Protein AF-0000000075751593 (afdb_homodimer)

pLDDT: mean 94.52, std 10.57, range [28.78, 98.94]

Radius of gyration: 21.52 Å; Cα contacts (8 Å, |Δi|>4): 480; chains: 2; bounding box: 41×69×46 Å

Solvent-accessible surface area (backbone atoms only — not comparable to full-atom values): 16115 Å² total; per-residue (Å²): 131,80,74,73,76,78,52,59,68,56,46,48,45,60,46,41,26,35,54,29,33,36,27,40,46,33,42,53,53,48,50,43,38,61,49,49,28,36,55,34,79,91,18,30,55,72,29,8,68,46,41,32,58,37,48,53,48,24,44,72,55,50,46,52,54,55,67,42,26,38,57,49,20,23,53,38,17,46,37,42,44,61,81,58,30,76,69,55,52,71,68,39,33,46,24,24,44,51,15,22,53,22,35,56,47,53,59,72,48,43,66,61,48,52,54,48,47,52,54,29,41,39,74,88,77,49,21,48,67,20,16,55,40,40,54,54,49,47,51,51,50,50,52,45,36,68,70,15,45,46,50,16,34,54,24,25,46,48,21,40,59,66,48,47,44,62,93,131,81,73,74,74,80,52,59,68,56,48,49,45,62,45,42,27,36,54,29,32,37,27,41,44,34,43,54,52,47,50,44,38,60,48,49,29,36,56,32,79,91,20,32,56,71,28,8,68,47,40,30,58,38,48,53,47,26,46,71,54,50,48,53,54,55,68,44,25,38,54,50,19,23,52,37,17,45,38,43,43,61,79,58,31,77,68,55,52,69,68,38,32,48,24,23,44,52,15,22,54,22,34,56,48,53,57,73,47,44,67,61,49,51,55,47,47,52,55,28,42,39,74,88,77,47,22,49,67,20,16,56,40,40,53,55,49,47,51,51,51,52,51,44,37,68,69,16,46,47,51,16,34,52,25,24,46,51,20,41,59,65,47,45,44,64,95

Organism: Penicillium rubens (strain ATCC 28089 / DSM 1075 / NRRL 1951 / Wisconsin 54-1255) (NCBI:txid500485)

Structure (mmCIF, N/CA/C/O backbone):
data_AF-0000000075751593-model_v1
#
loop_
_entity.id
_entity.type
_entity.pdbx_description
1 polymer 'Pc16g13910 protein'
#
loop_
_atom_site.group_PDB
_atom_site.id
_atom_site.type_symbol
_atom_site.label_atom_id
_atom_site.label_alt_id
_atom_site.label_comp_id
_atom_site.label_asym_id
_atom_site.label_entity_id
_atom_site.label_seq_id
_atom_site.pdbx_PDB_ins_code
_atom_site.Cartn_x
_atom_site.Cartn_y
_atom_site.Cartn_z
_atom_site.occupancy
_atom_site.B_iso_or_equiv
_atom_site.auth_seq_id
_atom_site.auth_comp_id
_atom_site.auth_asym_id
_atom_site.auth_atom_id
_atom_site.pdbx_PDB_model_num
ATOM 1 N N . MET A 1 1 ? 7.34 33.25 24.938 1 29.97 1 MET A N 1
ATOM 2 C CA . MET A 1 1 ? 7.25 32.469 23.703 1 29.97 1 MET A CA 1
ATOM 3 C C . MET A 1 1 ? 6.535 31.141 23.922 1 29.97 1 MET A C 1
ATOM 5 O O . MET A 1 1 ? 7.074 30.25 24.578 1 29.97 1 MET A O 1
ATOM 9 N N . THR A 1 2 ? 5.273 31.047 24.25 1 35.44 2 THR A N 1
ATOM 10 C CA . THR A 1 2 ? 4.41 29.938 24.625 1 35.44 2 THR A CA 1
ATOM 11 C C . THR A 1 2 ? 4.566 28.781 23.656 1 35.44 2 THR A C 1
ATOM 13 O O . THR A 1 2 ? 4.371 28.938 22.453 1 35.44 2 THR A O 1
ATOM 16 N N . ILE A 1 3 ? 5.539 28 23.766 1 40.03 3 ILE A N 1
ATOM 17 C CA . ILE A 1 3 ? 5.711 26.734 23.031 1 40.03 3 ILE A CA 1
ATOM 18 C C . ILE A 1 3 ? 4.348 26.078 22.812 1 40.03 3 ILE A C 1
ATOM 20 O O . ILE A 1 3 ? 3.676 25.703 23.781 1 40.03 3 ILE A O 1
ATOM 24 N N . GLU A 1 4 ? 3.441 26.531 22.062 1 44.5 4 GLU A N 1
ATOM 25 C CA . GLU A 1 4 ? 2.164 25.891 21.781 1 44.5 4 GLU A CA 1
ATOM 26 C C . GLU A 1 4 ? 2.299 24.375 21.812 1 44.5 4 GLU A C 1
ATOM 28 O O . GLU A 1 4 ? 3.182 23.797 21.156 1 44.5 4 GLU A O 1
ATOM 33 N N . THR A 1 5 ? 2.203 23.719 22.875 1 47.94 5 THR A N 1
ATOM 34 C CA . THR A 1 5 ? 2.266 22.297 23.219 1 47.94 5 THR A CA 1
ATOM 35 C C . THR A 1 5 ? 1.73 21.453 22.078 1 47.94 5 THR A C 1
ATOM 37 O O . THR A 1 5 ? 0.553 21.547 21.719 1 47.94 5 THR A O 1
ATOM 40 N N . HIS A 1 6 ? 2.59 21.266 20.922 1 61.06 6 HIS A N 1
ATOM 41 C CA . HIS A 1 6 ? 2.398 20.219 19.922 1 61.06 6 HIS A CA 1
ATOM 42 C C . HIS A 1 6 ? 1.795 18.969 20.531 1 61.06 6 HIS A C 1
ATOM 44 O O . HIS A 1 6 ? 2.43 18.312 21.375 1 61.06 6 HIS A O 1
ATOM 50 N N . ASN A 1 7 ? 0.39 18.969 20.625 1 80.88 7 ASN A N 1
ATOM 51 C CA . ASN A 1 7 ? -0.268 17.766 21.141 1 80.88 7 ASN A CA 1
ATOM 52 C C . ASN A 1 7 ? -0.041 16.562 20.219 1 80.88 7 ASN A C 1
ATOM 54 O O . ASN A 1 7 ? -0.729 16.422 19.203 1 80.88 7 ASN A O 1
ATOM 58 N N . LEU A 1 8 ? 1.003 15.906 20.438 1 86.19 8 LEU A N 1
ATOM 59 C CA . LEU A 1 8 ? 1.409 14.75 19.641 1 86.19 8 LEU A CA 1
ATOM 60 C C . LEU A 1 8 ? 0.24 13.797 19.438 1 86.19 8 LEU A C 1
ATOM 62 O O . LEU A 1 8 ? 0.036 13.281 18.344 1 86.19 8 LEU A O 1
ATOM 66 N N . GLY A 1 9 ? -0.476 13.555 20.5 1 90.5 9 GLY A N 1
ATOM 67 C CA . GLY A 1 9 ? -1.615 12.656 20.406 1 90.5 9 GLY A CA 1
ATOM 68 C C . GLY A 1 9 ? -2.67 13.125 19.438 1 90.5 9 GLY A C 1
ATOM 69 O O . GLY A 1 9 ? -3.197 12.328 18.656 1 90.5 9 GLY A O 1
ATOM 70 N N . LEU A 1 10 ? -2.891 14.359 19.438 1 92.12 10 LEU A N 1
ATOM 71 C CA . LEU A 1 10 ? -3.891 14.914 18.531 1 92.12 10 LEU A CA 1
ATOM 72 C C . LEU A 1 10 ? -3.383 14.906 17.094 1 92.12 10 LEU A C 1
ATOM 74 O O . LEU A 1 10 ? -4.137 14.609 16.156 1 92.12 10 LEU A O 1
ATOM 78 N N . ASN A 1 11 ? -2.146 15.25 16.891 1 92.56 11 ASN A N 1
ATOM 79 C CA . ASN A 1 11 ? -1.572 15.227 15.547 1 92.56 11 ASN A CA 1
ATOM 80 C C . ASN A 1 11 ? -1.603 13.82 14.953 1 92.56 11 ASN A C 1
ATOM 82 O O . ASN A 1 11 ? -1.921 13.641 13.773 1 92.56 11 ASN A O 1
ATOM 86 N N . LEU A 1 12 ? -1.306 12.898 15.836 1 95.69 12 LEU A N 1
ATOM 87 C CA . LEU A 1 12 ? -1.362 11.508 15.406 1 95.69 12 LEU A CA 1
ATOM 88 C C . LEU A 1 12 ? -2.783 11.117 15.008 1 95.69 12 LEU A C 1
ATOM 90 O O . LEU A 1 12 ? -2.99 10.484 13.977 1 95.69 12 LEU A O 1
ATOM 94 N N . LEU A 1 13 ? -3.668 11.516 15.836 1 96.94 13 LEU A N 1
ATOM 95 C CA . LEU A 1 13 ? -5.07 11.195 15.578 1 96.94 13 LEU A CA 1
ATOM 96 C C . LEU A 1 13 ? -5.535 11.836 14.273 1 96.94 13 LEU A C 1
ATOM 98 O O . LEU A 1 13 ? -6.227 11.203 13.477 1 96.94 13 LEU A O 1
ATOM 102 N N . ARG A 1 14 ? -5.129 13.07 13.984 1 97.56 14 ARG A N 1
ATOM 103 C CA . ARG A 1 14 ? -5.539 13.805 12.797 1 97.56 14 ARG A CA 1
ATOM 104 C C . ARG A 1 14 ? -4.977 13.164 11.531 1 97.56 14 ARG A C 1
ATOM 106 O O . ARG A 1 14 ? -5.641 13.141 10.492 1 97.56 14 ARG A O 1
ATOM 113 N N . LEU A 1 15 ? -3.834 12.594 11.625 1 97.75 15 LEU A N 1
ATOM 114 C CA . LEU A 1 15 ? -3.131 12.07 10.453 1 97.75 15 LEU A CA 1
ATOM 115 C C . LEU A 1 15 ? -3.514 10.617 10.195 1 97.75 15 LEU A C 1
ATOM 117 O O . LEU A 1 15 ? -3.396 10.133 9.07 1 97.75 15 LEU A O 1
ATOM 121 N N . ALA A 1 16 ? -3.938 9.906 11.188 1 98.56 16 ALA A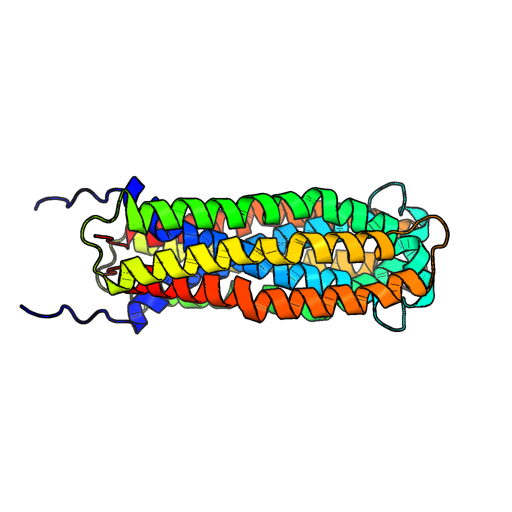 N 1
ATOM 122 C CA . ALA A 1 16 ? -4.062 8.453 11.172 1 98.56 16 ALA A CA 1
ATOM 123 C C . ALA A 1 16 ? -4.969 7.988 10.031 1 98.56 16 ALA A C 1
ATOM 125 O O . ALA A 1 16 ? -4.613 7.078 9.281 1 98.56 16 ALA A O 1
ATOM 126 N N . PRO A 1 17 ? -6.129 8.609 9.797 1 98.88 17 PRO A N 1
ATOM 127 C CA . PRO A 1 17 ? -6.992 8.094 8.727 1 98.88 17 PRO A CA 1
ATOM 128 C C . PRO A 1 17 ? -6.34 8.164 7.352 1 98.88 17 PRO A C 1
ATOM 130 O O . PRO A 1 17 ? -6.527 7.27 6.527 1 98.88 17 PRO A O 1
ATOM 133 N N . LEU A 1 18 ? -5.566 9.211 7.133 1 98.88 18 LEU A N 1
ATOM 134 C CA . LEU A 1 18 ? -4.938 9.367 5.828 1 98.88 18 LEU A CA 1
ATOM 135 C C . LEU A 1 18 ? -3.846 8.32 5.625 1 98.88 18 LEU A C 1
ATOM 137 O O . LEU A 1 18 ? -3.764 7.699 4.562 1 98.88 18 LEU A O 1
ATOM 141 N N . VAL A 1 19 ? -3.051 8.086 6.625 1 98.88 19 VAL A N 1
ATOM 142 C CA . VAL A 1 19 ? -1.967 7.117 6.531 1 98.88 19 VAL A CA 1
ATOM 143 C C . VAL A 1 19 ? -2.545 5.715 6.355 1 98.88 19 VAL A C 1
ATOM 145 O O . VAL A 1 19 ? -2.127 4.969 5.469 1 98.88 19 VAL A O 1
ATOM 148 N N . LEU A 1 20 ? -3.525 5.402 7.137 1 98.94 20 LEU A N 1
ATOM 149 C CA . LEU A 1 20 ? -4.156 4.086 7.086 1 98.94 20 LEU A CA 1
ATOM 150 C C . LEU A 1 20 ? -4.863 3.875 5.75 1 98.94 20 LEU A C 1
ATOM 152 O O . LEU A 1 20 ? -4.766 2.799 5.156 1 98.94 20 LEU A O 1
ATOM 156 N N . SER A 1 21 ? -5.516 4.895 5.281 1 98.94 21 SER A N 1
ATOM 157 C CA . SER A 1 21 ? -6.238 4.781 4.02 1 98.94 21 SER A CA 1
ATOM 158 C C . SER A 1 21 ? -5.277 4.703 2.838 1 98.94 21 SER A C 1
ATOM 160 O O . SER A 1 21 ? -5.555 4.016 1.852 1 98.94 21 SER A O 1
ATOM 162 N N . THR A 1 22 ? -4.145 5.344 2.898 1 98.94 22 THR A N 1
ATOM 163 C CA . THR A 1 22 ? -3.129 5.207 1.859 1 98.94 22 THR A CA 1
ATOM 164 C C . THR A 1 22 ? -2.633 3.766 1.776 1 98.94 22 THR A C 1
ATOM 166 O O . THR A 1 22 ? -2.533 3.199 0.686 1 98.94 22 THR A O 1
ATOM 169 N N . ALA A 1 23 ? -2.387 3.236 2.924 1 98.81 23 ALA A N 1
ATOM 170 C CA . ALA A 1 23 ? -1.928 1.851 2.967 1 98.81 23 ALA A CA 1
ATOM 171 C C . ALA A 1 23 ? -2.986 0.904 2.408 1 98.81 23 ALA A C 1
ATOM 173 O O . ALA A 1 23 ? -2.676 0.016 1.61 1 98.81 23 ALA A O 1
ATOM 174 N N . SER A 1 24 ? -4.203 1.109 2.807 1 98.62 24 SER A N 1
ATOM 175 C CA . SER A 1 24 ? -5.242 0.18 2.381 1 98.62 24 SER A CA 1
ATOM 176 C C . SER A 1 24 ? -5.535 0.321 0.891 1 98.62 24 SER A C 1
ATOM 178 O O . SER A 1 24 ? -5.82 -0.668 0.212 1 98.62 24 SER A O 1
ATOM 180 N N . LEU A 1 25 ? -5.492 1.55 0.405 1 98.81 25 LEU A N 1
ATOM 181 C CA . LEU A 1 25 ? -5.684 1.754 -1.027 1 98.81 25 LEU A CA 1
ATOM 182 C C . LEU A 1 25 ? -4.57 1.084 -1.826 1 98.81 25 LEU A C 1
ATOM 184 O O . LEU A 1 25 ? -4.836 0.382 -2.803 1 98.81 25 LEU A O 1
ATOM 188 N N . MET A 1 26 ? -3.342 1.301 -1.392 1 98.75 26 MET A N 1
ATOM 189 C CA . MET A 1 26 ? -2.225 0.647 -2.066 1 98.75 26 MET A CA 1
ATOM 190 C C . MET A 1 26 ? -2.355 -0.87 -1.993 1 98.75 26 MET A C 1
ATOM 192 O O . MET A 1 26 ? -2.068 -1.57 -2.967 1 98.75 26 MET A O 1
ATOM 196 N N . CYS A 1 27 ? -2.785 -1.359 -0.886 1 98.75 27 CYS A N 1
ATOM 197 C CA . CYS A 1 27 ? -3.023 -2.793 -0.75 1 98.75 27 CYS A CA 1
ATOM 198 C C . CYS A 1 27 ? -4.051 -3.273 -1.769 1 98.75 27 CYS A C 1
ATOM 200 O O . CYS A 1 27 ? -3.871 -4.32 -2.389 1 98.75 27 CYS A O 1
ATOM 202 N N . GLY A 1 28 ? -5.094 -2.557 -1.947 1 98.62 28 GLY A N 1
ATOM 203 C CA . GLY A 1 28 ? -6.102 -2.906 -2.938 1 98.62 28 GLY A CA 1
ATOM 204 C C . GLY A 1 28 ? -5.555 -2.951 -4.352 1 98.62 28 GLY A C 1
ATOM 205 O O . GLY A 1 28 ? -5.875 -3.863 -5.117 1 98.62 28 GLY A O 1
ATOM 206 N N . VAL A 1 29 ? -4.75 -2.014 -4.703 1 98.69 29 VAL A N 1
ATOM 207 C CA . VAL A 1 29 ? -4.113 -1.955 -6.016 1 98.69 29 VAL A CA 1
ATOM 208 C C . VAL A 1 29 ? -3.174 -3.145 -6.188 1 98.69 29 VAL A C 1
ATOM 210 O O . VAL A 1 29 ? -3.186 -3.809 -7.227 1 98.69 29 VAL A O 1
ATOM 213 N N . ASP A 1 30 ? -2.445 -3.436 -5.137 1 98.62 30 ASP A N 1
ATOM 214 C CA . ASP A 1 30 ? -1.484 -4.531 -5.203 1 98.62 30 ASP A CA 1
ATOM 215 C C . ASP A 1 30 ? -2.195 -5.883 -5.281 1 98.62 30 ASP A C 1
ATOM 217 O O . ASP A 1 30 ? -1.693 -6.816 -5.91 1 98.62 30 ASP A O 1
ATOM 221 N N . GLN A 1 31 ? -3.309 -5.984 -4.656 1 98.62 31 GLN A N 1
ATOM 222 C CA . GLN A 1 31 ? -4.105 -7.199 -4.797 1 98.62 31 GLN A CA 1
ATOM 223 C C . GLN A 1 31 ? -4.477 -7.445 -6.258 1 98.62 31 GLN A C 1
ATOM 225 O O . GLN A 1 31 ? -4.359 -8.57 -6.75 1 98.62 31 GLN A O 1
ATOM 230 N N . ALA A 1 32 ? -4.867 -6.422 -6.902 1 98.38 32 ALA A N 1
ATOM 231 C CA . ALA A 1 32 ? -5.203 -6.547 -8.32 1 98.38 32 ALA A CA 1
ATOM 232 C C . ALA A 1 32 ? -3.977 -6.934 -9.141 1 98.38 32 ALA A C 1
ATOM 234 O O . ALA A 1 32 ? -4.055 -7.805 -10.008 1 98.38 32 ALA A O 1
ATOM 235 N N . ASN A 1 33 ? -2.881 -6.312 -8.883 1 98.5 33 ASN A N 1
ATOM 236 C CA . ASN A 1 33 ? -1.65 -6.625 -9.602 1 98.5 33 ASN A CA 1
ATOM 237 C C . ASN A 1 33 ? -1.242 -8.078 -9.406 1 98.5 33 ASN A C 1
ATOM 239 O O . ASN A 1 33 ? -0.764 -8.727 -10.336 1 98.5 33 ASN A O 1
ATOM 243 N N . ALA A 1 34 ? -1.43 -8.594 -8.203 1 98.44 34 ALA A N 1
ATOM 244 C CA . ALA A 1 34 ? -1.012 -9.953 -7.867 1 98.44 34 ALA A CA 1
ATOM 245 C C . ALA A 1 34 ? -1.939 -10.984 -8.5 1 98.44 34 ALA A C 1
ATOM 247 O O . ALA A 1 34 ? -1.506 -12.086 -8.852 1 98.44 34 ALA A O 1
ATOM 248 N N . LEU A 1 35 ? -3.189 -10.641 -8.68 1 98.25 35 LEU A N 1
ATOM 249 C CA . LEU A 1 35 ? -4.16 -11.609 -9.18 1 98.25 35 LEU A CA 1
ATOM 250 C C . LEU A 1 35 ? -4.25 -11.555 -10.695 1 98.25 35 LEU A C 1
ATOM 252 O O . LEU A 1 35 ? -4.586 -12.547 -11.344 1 98.25 35 LEU A O 1
ATOM 256 N N . ARG A 1 36 ? -3.939 -10.492 -11.328 1 97.69 36 ARG A N 1
ATOM 257 C CA . ARG A 1 36 ? -4.137 -10.219 -12.75 1 97.69 36 ARG A CA 1
ATOM 258 C C . ARG A 1 36 ? -3.406 -11.25 -13.609 1 97.69 36 ARG A C 1
ATOM 260 O O . ARG A 1 36 ? -3.938 -11.711 -14.617 1 97.69 36 ARG A O 1
ATOM 267 N N . PRO A 1 37 ? -2.211 -11.711 -13.203 1 97.94 37 PRO A N 1
ATOM 268 C CA . PRO A 1 37 ? -1.509 -12.656 -14.078 1 97.94 37 PRO A CA 1
ATOM 269 C C . PRO A 1 37 ? -2.277 -13.961 -14.273 1 97.94 37 PRO A C 1
ATOM 271 O O . PRO A 1 37 ? -2.207 -14.562 -15.344 1 97.94 37 PRO A O 1
ATOM 274 N N . PHE A 1 38 ? -3.023 -14.383 -13.336 1 97.44 38 PHE A N 1
ATOM 275 C CA . PHE A 1 38 ? -3.77 -15.625 -13.438 1 97.44 38 PHE A CA 1
ATOM 276 C C . PHE A 1 38 ? -4.898 -15.5 -14.453 1 97.44 38 PHE A C 1
ATOM 278 O O . PHE A 1 38 ? -5.461 -16.5 -14.898 1 97.44 38 PHE A O 1
ATOM 285 N N . SER A 1 39 ? -5.266 -14.328 -14.789 1 95.12 39 SER A N 1
ATOM 286 C CA . SER A 1 39 ? -6.359 -14.102 -15.727 1 95.12 39 SER A CA 1
ATOM 287 C C . SER A 1 39 ? -5.84 -13.984 -17.156 1 95.12 39 SER A C 1
ATOM 289 O O . SER A 1 39 ? -6.617 -13.758 -18.094 1 95.12 39 SER A O 1
ATOM 291 N N . LYS A 1 40 ? -4.59 -14.07 -17.375 1 95.56 40 LYS A N 1
ATOM 292 C CA . LYS A 1 40 ? -3.984 -13.883 -18.688 1 95.56 40 LYS A CA 1
ATOM 293 C C . LYS A 1 40 ? -3.74 -15.227 -19.375 1 95.56 40 LYS A C 1
ATOM 295 O O . LYS A 1 40 ? -3.641 -16.266 -18.719 1 95.56 40 LYS A O 1
ATOM 300 N N . PRO A 1 41 ? -3.537 -15.266 -20.656 1 94.12 41 PRO A N 1
ATOM 301 C CA . PRO A 1 41 ? -3.479 -16.484 -21.469 1 94.12 41 PRO A CA 1
ATOM 302 C C . PRO A 1 41 ? -2.375 -17.438 -21.016 1 94.12 41 PRO A C 1
ATOM 304 O O . PRO A 1 41 ? -2.59 -18.656 -20.953 1 94.12 41 PRO A O 1
ATOM 307 N N . PRO A 1 42 ? -1.256 -16.984 -20.547 1 92.88 42 PRO A N 1
ATOM 308 C CA . PRO A 1 42 ? -0.207 -17.938 -20.188 1 92.88 42 PRO A CA 1
ATOM 309 C C . PRO A 1 42 ? -0.585 -18.812 -18.984 1 92.88 42 PRO A C 1
ATOM 311 O O . PRO A 1 42 ? -0.072 -19.922 -18.844 1 92.88 42 PRO A O 1
ATOM 314 N N . LEU A 1 43 ? -1.526 -18.359 -18.188 1 95.12 43 LEU A N 1
ATOM 315 C CA . LEU A 1 43 ? -1.84 -19.109 -16.984 1 95.12 43 LEU A CA 1
ATOM 316 C C . LEU A 1 43 ? -3.303 -19.547 -16.969 1 95.12 43 LEU A C 1
ATOM 318 O O . LEU A 1 43 ? -3.793 -20.062 -15.969 1 95.12 43 LEU A O 1
ATOM 322 N N . ALA A 1 44 ? -3.928 -19.312 -18.047 1 90.44 44 ALA A N 1
ATOM 323 C CA . ALA A 1 44 ? -5.355 -19.609 -18.141 1 90.44 44 ALA A CA 1
ATOM 324 C C . ALA A 1 44 ? -5.637 -21.078 -17.781 1 90.44 44 ALA A C 1
ATOM 326 O O . ALA A 1 44 ? -6.617 -21.375 -17.109 1 90.44 44 ALA A O 1
ATOM 327 N N . LYS A 1 45 ? -4.797 -21.953 -18.156 1 88.06 45 LYS A N 1
ATOM 328 C CA . LYS A 1 45 ? -4.996 -23.375 -17.906 1 88.06 45 LYS A CA 1
ATOM 329 C C . LYS A 1 45 ? -4.184 -23.844 -16.703 1 88.06 45 LYS A C 1
ATOM 331 O O . LYS A 1 45 ? -4.75 -24.234 -15.68 1 88.06 45 LYS A O 1
ATOM 336 N N . THR A 1 46 ? -2.896 -23.625 -16.719 1 89.38 46 THR A N 1
ATOM 337 C CA . THR A 1 46 ? -2.008 -24.156 -15.695 1 89.38 46 THR A CA 1
ATOM 338 C C . THR A 1 46 ? -2.209 -23.438 -14.367 1 89.38 46 THR A C 1
ATOM 340 O O . THR A 1 46 ? -1.973 -24 -13.297 1 89.38 46 THR A O 1
ATOM 343 N N . GLY A 1 47 ? -2.742 -22.25 -14.438 1 94.81 47 GLY A N 1
ATOM 344 C CA . GLY A 1 47 ? -2.969 -21.469 -13.219 1 94.81 47 GLY A CA 1
ATOM 345 C C . GLY A 1 47 ? -4.109 -22.016 -12.375 1 94.81 47 GLY A C 1
ATOM 346 O O . GLY A 1 47 ? -4.176 -21.75 -11.172 1 94.81 47 GLY A O 1
ATOM 347 N N . GLY A 1 48 ? -4.926 -22.734 -13.023 1 94.75 48 GLY A N 1
ATOM 348 C CA . GLY A 1 48 ? -6.125 -23.203 -12.352 1 94.75 48 GLY A CA 1
ATOM 349 C C . GLY A 1 48 ? -5.824 -24.125 -11.188 1 94.75 48 GLY A C 1
ATOM 350 O O . GLY A 1 48 ? -6.539 -24.125 -10.188 1 94.75 48 GLY A O 1
ATOM 351 N N . SER A 1 49 ? -4.836 -24.938 -11.289 1 93.44 49 SER A N 1
ATOM 352 C CA . SER A 1 49 ? -4.484 -25.875 -10.227 1 93.44 49 SER A CA 1
ATOM 353 C C . SER A 1 49 ? -3.588 -25.219 -9.18 1 93.44 49 SER A C 1
ATOM 355 O O . SER A 1 49 ? -3.463 -25.703 -8.062 1 93.44 49 SER A O 1
ATOM 357 N N . VAL A 1 50 ? -2.992 -24.125 -9.516 1 96.44 50 VAL A N 1
ATOM 358 C CA . VAL A 1 50 ? -2.047 -23.438 -8.641 1 96.44 50 VAL A CA 1
ATOM 359 C C . VAL A 1 50 ? -2.775 -22.375 -7.82 1 96.44 50 VAL A C 1
ATOM 361 O O . VAL A 1 50 ? -2.488 -22.188 -6.633 1 96.44 50 VAL A O 1
ATOM 364 N N . LEU A 1 51 ? -3.73 -21.75 -8.398 1 97.31 51 LEU A N 1
ATOM 365 C CA . LEU A 1 51 ? -4.395 -20.562 -7.883 1 97.31 51 LEU A CA 1
ATOM 366 C C . LEU A 1 51 ? -5.004 -20.828 -6.512 1 97.31 51 LEU A C 1
ATOM 368 O O . LEU A 1 51 ? -4.816 -20.031 -5.582 1 97.31 51 LEU A O 1
ATOM 372 N N . PRO A 1 52 ? -5.672 -21.953 -6.254 1 96.81 52 PRO A N 1
ATOM 373 C CA . PRO A 1 52 ? -6.262 -22.172 -4.93 1 96.81 52 PRO A CA 1
ATOM 374 C C . PRO A 1 52 ? -5.219 -22.219 -3.816 1 96.81 52 PRO A C 1
ATOM 376 O O . PRO A 1 52 ? -5.457 -21.688 -2.725 1 96.81 52 PRO A O 1
ATOM 379 N N . HIS A 1 53 ? -4.102 -22.734 -4.113 1 96 53 HIS A N 1
ATOM 380 C CA . HIS A 1 53 ? -3.035 -22.828 -3.119 1 96 53 HIS A CA 1
ATOM 381 C C . HIS A 1 53 ? -2.334 -21.484 -2.945 1 96 53 HIS A C 1
ATOM 383 O O . HIS A 1 53 ? -2.02 -21.078 -1.823 1 96 53 HIS A O 1
ATOM 389 N N . TRP A 1 54 ? -2.094 -20.844 -4.047 1 97.75 54 TRP A N 1
ATOM 390 C CA . TRP A 1 54 ? -1.468 -19.531 -4.012 1 97.75 54 TRP A CA 1
ATOM 391 C C . TRP A 1 54 ? -2.334 -18.531 -3.244 1 97.75 54 TRP A C 1
ATOM 393 O O . TRP A 1 54 ? -1.855 -17.859 -2.33 1 97.75 54 TRP A O 1
ATOM 403 N N . PHE A 1 55 ? -3.615 -18.453 -3.602 1 97.69 55 PHE A N 1
ATOM 404 C CA . PHE A 1 55 ? -4.496 -17.453 -3.029 1 97.69 55 PHE A CA 1
ATOM 405 C C . PHE A 1 55 ? -4.684 -17.672 -1.534 1 97.69 55 PHE A C 1
ATOM 407 O O . PHE A 1 55 ? -4.77 -16.719 -0.761 1 97.69 55 PHE A O 1
ATOM 414 N N . SER A 1 56 ? -4.793 -18.906 -1.102 1 94.75 56 SER A N 1
ATOM 415 C CA . SER A 1 56 ? -4.93 -19.172 0.325 1 94.75 56 SER A CA 1
ATOM 416 C C . SER A 1 56 ? -3.754 -18.594 1.113 1 94.75 56 SER A C 1
ATOM 418 O O . SER A 1 56 ? -3.947 -17.953 2.146 1 94.75 56 SER A O 1
ATOM 420 N N . GLY A 1 57 ? -2.602 -18.797 0.638 1 95 57 GLY A N 1
ATOM 421 C CA . GLY A 1 57 ? -1.425 -18.234 1.278 1 95 57 GLY A CA 1
ATOM 422 C C . GLY A 1 57 ? -1.391 -16.719 1.233 1 95 57 GLY A C 1
ATOM 423 O O . GLY A 1 57 ? -1.06 -16.062 2.229 1 95 57 GLY A O 1
ATOM 424 N N . PHE A 1 58 ? -1.714 -16.203 0.089 1 97.94 58 PHE A N 1
ATOM 425 C CA . PHE A 1 58 ? -1.781 -14.758 -0.117 1 97.94 58 PHE A CA 1
ATOM 426 C C . PHE A 1 58 ? -2.82 -14.125 0.804 1 97.94 58 PHE A C 1
ATOM 428 O O . PHE A 1 58 ? -2.557 -13.102 1.437 1 97.94 58 PHE A O 1
ATOM 435 N N . PHE A 1 59 ? -3.967 -14.766 0.907 1 96.25 59 PHE A N 1
ATOM 436 C CA . PHE A 1 59 ? -5.09 -14.266 1.695 1 96.25 59 PHE A CA 1
ATOM 437 C C . PHE A 1 59 ? -4.762 -14.305 3.184 1 96.25 59 PHE A C 1
ATOM 439 O O . PHE A 1 59 ? -5.121 -13.383 3.924 1 96.25 59 PHE A O 1
ATOM 446 N N . ASP A 1 60 ? -4.07 -15.258 3.684 1 94.31 60 ASP A N 1
ATOM 447 C CA . ASP A 1 60 ? -3.77 -15.469 5.098 1 94.31 60 ASP A CA 1
ATOM 448 C C . ASP A 1 60 ? -3.01 -14.281 5.684 1 94.31 60 ASP A C 1
ATOM 450 O O . ASP A 1 60 ? -3.186 -13.945 6.855 1 94.31 60 ASP A O 1
ATOM 454 N N . THR A 1 61 ? -2.287 -13.625 4.871 1 95.69 61 THR A N 1
ATOM 455 C CA . THR A 1 61 ? -1.491 -12.516 5.371 1 95.69 61 THR A CA 1
ATOM 456 C C . THR A 1 61 ? -2.119 -11.18 4.98 1 95.69 61 THR A C 1
ATOM 458 O O . THR A 1 61 ? -2.197 -10.258 5.797 1 95.69 61 THR A O 1
ATOM 461 N N . THR A 1 62 ? -2.6 -11.102 3.75 1 97.81 62 THR A N 1
ATOM 462 C CA . THR A 1 62 ? -3.146 -9.859 3.211 1 97.81 62 THR A CA 1
ATOM 463 C C . THR A 1 62 ? -4.406 -9.453 3.971 1 97.81 62 THR A C 1
ATOM 465 O O . THR A 1 62 ? -4.68 -8.258 4.133 1 97.81 62 THR A O 1
ATOM 468 N N . ILE A 1 63 ? -5.113 -10.414 4.578 1 96.25 63 ILE A N 1
ATOM 469 C CA . ILE A 1 63 ? -6.375 -10.148 5.262 1 96.25 63 ILE A CA 1
ATOM 470 C C . ILE A 1 63 ? -6.117 -9.273 6.488 1 96.25 63 ILE A C 1
ATOM 472 O O . ILE A 1 63 ? -6.988 -8.508 6.902 1 96.25 63 ILE A O 1
ATOM 476 N N . TYR A 1 64 ? -5 -9.281 7.043 1 97.06 64 TYR A N 1
ATOM 477 C CA . TYR A 1 64 ? -4.676 -8.445 8.195 1 97.06 64 TYR A CA 1
ATOM 478 C C . TYR A 1 64 ? -4.543 -6.984 7.781 1 97.06 64 TYR A C 1
ATOM 480 O O . TYR A 1 64 ? -5.008 -6.09 8.492 1 97.06 64 TYR A O 1
ATOM 488 N N . ALA A 1 65 ? -3.887 -6.75 6.656 1 97 65 ALA A N 1
ATOM 489 C CA . ALA A 1 65 ? -3.799 -5.383 6.156 1 97 65 ALA A CA 1
ATOM 490 C C . ALA A 1 65 ? -5.188 -4.801 5.902 1 97 65 ALA A C 1
ATOM 492 O O . ALA A 1 65 ? -5.469 -3.662 6.281 1 97 65 ALA A O 1
ATOM 493 N N . VAL A 1 66 ? -6.035 -5.613 5.336 1 97.31 66 VAL A N 1
ATOM 494 C CA . VAL A 1 66 ? -7.391 -5.18 5.012 1 97.31 66 VAL A CA 1
ATOM 495 C C . VAL A 1 66 ? -8.219 -5.062 6.289 1 97.31 66 VAL A C 1
ATOM 497 O O . VAL A 1 66 ? -8.867 -4.043 6.523 1 97.31 66 VAL A O 1
ATOM 500 N N . GLY A 1 67 ? -8.18 -6.023 7.125 1 97 67 GLY A N 1
ATOM 501 C CA . GLY A 1 67 ? -9.023 -6.117 8.305 1 97 67 GLY A CA 1
ATOM 502 C C . GLY A 1 67 ? -8.664 -5.113 9.383 1 97 67 GLY A C 1
ATOM 503 O O . GLY A 1 67 ? -9.469 -4.828 10.273 1 97 67 GLY A O 1
ATOM 504 N N . LEU A 1 68 ? -7.434 -4.641 9.266 1 97.88 68 LEU A N 1
ATOM 505 C CA . LEU A 1 68 ? -7 -3.713 10.305 1 97.88 68 LEU A CA 1
ATOM 506 C C . LEU A 1 68 ? -7.043 -2.273 9.797 1 97.88 68 LEU A C 1
ATOM 508 O O . LEU A 1 68 ? -7.457 -1.368 10.523 1 97.88 68 LEU A O 1
ATOM 512 N N . SER A 1 69 ? -6.645 -2.004 8.625 1 98.5 69 SER A N 1
ATOM 513 C CA . SER A 1 69 ? -6.461 -0.631 8.172 1 98.5 69 SER A CA 1
ATOM 514 C C . SER A 1 69 ? -7.797 0.088 8.023 1 98.5 69 SER A C 1
ATOM 516 O O . SER A 1 69 ? -7.934 1.242 8.438 1 98.5 69 SER A O 1
ATOM 518 N N . TYR A 1 70 ? -8.82 -0.559 7.477 1 98.69 70 TYR A N 1
ATOM 519 C CA . TYR A 1 70 ? -10.102 0.103 7.254 1 98.69 70 TYR A CA 1
ATOM 520 C C . TYR A 1 70 ? -10.812 0.372 8.578 1 98.69 70 TYR A C 1
ATOM 522 O O . TYR A 1 70 ? -11.281 1.487 8.82 1 98.69 70 TYR A O 1
ATOM 530 N N . PRO A 1 71 ? -10.93 -0.591 9.523 1 98.75 71 PRO A N 1
ATOM 531 C CA . PRO A 1 71 ? -11.562 -0.297 10.812 1 98.75 71 PRO A CA 1
ATOM 532 C C . PRO A 1 71 ? -10.805 0.757 11.617 1 98.75 71 PRO A C 1
ATOM 534 O O . PRO A 1 71 ? -11.422 1.596 12.281 1 98.75 71 PRO A O 1
ATOM 537 N N . LEU A 1 72 ? -9.492 0.704 11.508 1 98.88 72 LEU A N 1
ATOM 538 C CA . LEU A 1 72 ? -8.719 1.691 12.25 1 98.88 72 LEU A CA 1
ATOM 539 C C . LEU A 1 72 ? -8.898 3.082 11.656 1 98.88 72 LEU A C 1
ATOM 541 O O . LEU A 1 72 ? -8.992 4.07 12.383 1 98.88 72 LEU A O 1
ATOM 545 N N . ALA A 1 73 ? -8.906 3.146 10.336 1 98.88 73 ALA A N 1
ATOM 546 C CA . ALA A 1 73 ? -9.188 4.43 9.703 1 98.88 73 ALA A CA 1
ATOM 547 C C . ALA A 1 73 ? -10.578 4.938 10.078 1 98.88 73 ALA A C 1
ATOM 549 O O . ALA A 1 73 ? -10.75 6.117 10.391 1 98.88 73 ALA A O 1
ATOM 550 N N . PHE A 1 74 ? -11.539 4.023 10.086 1 98.88 74 PHE A N 1
ATOM 551 C CA . PHE A 1 74 ? -12.906 4.336 10.484 1 98.88 74 PHE A CA 1
ATOM 552 C C . PHE A 1 74 ? -12.945 4.867 11.914 1 98.88 74 PHE A C 1
ATOM 554 O O . PHE A 1 74 ? -13.484 5.945 12.164 1 98.88 74 PHE A O 1
ATOM 561 N N . ALA A 1 75 ? -12.367 4.152 12.812 1 98.88 75 ALA A N 1
ATOM 562 C CA . ALA A 1 75 ? -12.406 4.5 14.227 1 98.88 75 ALA A CA 1
ATOM 563 C C . ALA A 1 75 ? -11.711 5.832 14.492 1 98.88 75 ALA A C 1
ATOM 565 O O . ALA A 1 75 ? -12.242 6.691 15.195 1 98.88 75 ALA A O 1
ATOM 566 N N . THR A 1 76 ? -10.562 6.062 13.914 1 98.81 76 THR A N 1
ATOM 567 C CA . THR A 1 76 ? -9.82 7.297 14.156 1 98.81 76 THR A CA 1
ATOM 568 C C . THR A 1 76 ? -10.508 8.484 13.5 1 98.81 76 THR A C 1
ATOM 570 O O . THR A 1 76 ? -10.477 9.602 14.023 1 98.81 76 THR A O 1
ATOM 573 N N . ALA A 1 77 ? -11.125 8.242 12.375 1 98.88 77 ALA A N 1
ATOM 574 C CA . ALA A 1 77 ? -11.898 9.312 11.742 1 98.88 77 ALA A CA 1
ATOM 575 C C . ALA A 1 77 ? -13.094 9.711 12.602 1 98.88 77 ALA A C 1
ATOM 577 O O . ALA A 1 77 ? -13.406 10.898 12.727 1 98.88 77 ALA A O 1
ATOM 578 N N . LEU A 1 78 ? -13.727 8.773 13.219 1 98.69 78 LEU A N 1
ATOM 579 C CA . LEU A 1 78 ? -14.844 9.07 14.102 1 98.69 78 LEU A CA 1
ATOM 580 C C . LEU A 1 78 ? -14.383 9.836 15.336 1 98.69 78 LEU A C 1
ATOM 582 O O . LEU A 1 78 ? -15.07 10.742 15.805 1 98.69 78 LEU A O 1
ATOM 586 N N . LEU A 1 79 ? -13.281 9.453 15.812 1 98.38 79 LEU A N 1
ATOM 587 C CA . LEU A 1 79 ? -12.727 10.188 16.953 1 98.38 79 LEU A CA 1
ATOM 588 C C . LEU A 1 79 ? -12.43 11.633 16.578 1 98.38 79 LEU A C 1
ATOM 590 O O . LEU A 1 79 ? -12.672 12.547 17.359 1 98.38 79 LEU A O 1
ATOM 594 N N . ASN A 1 80 ? -11.953 11.867 15.414 1 98.12 80 ASN A N 1
ATOM 595 C CA . ASN A 1 80 ? -11.703 13.219 14.922 1 98.12 80 ASN A CA 1
ATOM 596 C C . ASN A 1 80 ? -13 14.016 14.797 1 98.12 80 ASN A C 1
ATOM 598 O O . ASN A 1 80 ? -13.055 15.188 15.172 1 98.12 80 ASN A O 1
ATOM 602 N N . ALA A 1 81 ? -13.961 13.406 14.32 1 97.56 81 ALA A N 1
ATOM 603 C CA . ALA A 1 81 ? -15.188 14.102 13.953 1 97.56 81 ALA A CA 1
ATOM 604 C C . ALA A 1 81 ? -16.141 14.211 15.141 1 97.56 81 ALA A C 1
ATOM 606 O O . ALA A 1 81 ? -17.094 14.984 15.109 1 97.56 81 ALA A O 1
ATOM 607 N N . GLY A 1 82 ? -15.977 13.5 16.156 1 95.38 82 GLY A N 1
ATOM 608 C CA . GLY A 1 82 ? -16.938 13.445 17.25 1 95.38 82 GLY A CA 1
ATOM 609 C C . GLY A 1 82 ? -16.312 13.773 18.594 1 95.38 82 GLY A C 1
ATOM 610 O O . GLY A 1 82 ? -16.531 14.859 19.141 1 95.38 82 GLY A O 1
ATOM 611 N N . LYS A 1 83 ? -15.453 12.883 19.109 1 94.31 83 LYS A N 1
ATOM 612 C CA . LYS A 1 83 ? -14.945 12.984 20.469 1 94.31 83 LYS A CA 1
ATOM 613 C C . LYS A 1 83 ? -13.859 14.062 20.562 1 94.31 83 LYS A C 1
ATOM 615 O O . LYS A 1 83 ? -13.82 14.82 21.547 1 94.31 83 LYS A O 1
ATOM 620 N N . TYR A 1 84 ? -13 14.18 19.609 1 94.94 84 TYR A N 1
ATOM 621 C CA . TYR A 1 84 ? -11.867 15.094 19.656 1 94.94 84 TYR A CA 1
ATOM 622 C C . TYR A 1 84 ? -11.961 16.141 18.562 1 94.94 84 TYR A C 1
ATOM 624 O O . TYR A 1 84 ? -10.969 16.438 17.891 1 94.94 84 TYR A O 1
ATOM 632 N N . VAL A 1 85 ? -13.047 16.625 18.328 1 93 85 VAL A N 1
ATOM 633 C CA . VAL A 1 85 ? -13.312 17.594 17.281 1 93 85 VAL A CA 1
ATOM 634 C C . VAL A 1 85 ? -12.43 18.828 17.469 1 93 85 VAL A C 1
ATOM 636 O O . VAL A 1 85 ? -11.93 19.391 16.484 1 93 85 VAL A O 1
ATOM 639 N N . GLY A 1 86 ? -12.297 19.297 18.734 1 90.25 86 GLY A N 1
ATOM 640 C CA . GLY A 1 86 ? -11.508 20.5 19 1 90.25 86 GLY A CA 1
ATOM 641 C C . GLY A 1 86 ? -11.969 21.703 18.188 1 90.25 86 GLY A C 1
ATOM 642 O O . GLY A 1 86 ? -13.156 22.016 18.156 1 90.25 86 GLY A O 1
ATOM 643 N N . ASP A 1 87 ? -11.055 22.375 17.531 1 90.75 87 ASP A N 1
ATOM 644 C CA . ASP A 1 87 ? -11.344 23.594 16.781 1 90.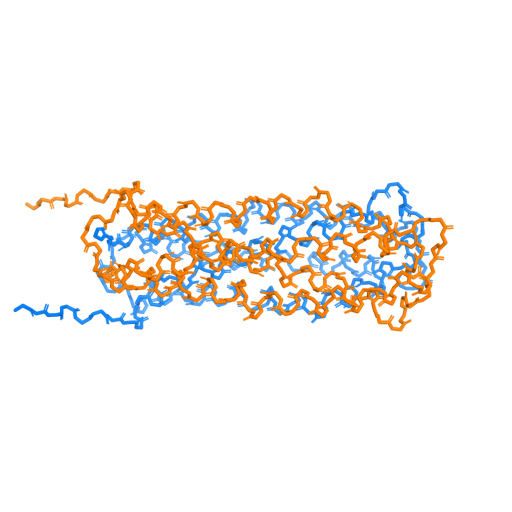75 87 ASP A CA 1
ATOM 645 C C . ASP A 1 87 ? -11.484 23.312 15.297 1 90.75 87 ASP A C 1
ATOM 647 O O . ASP A 1 87 ? -11.328 24.219 14.469 1 90.75 87 ASP A O 1
ATOM 651 N N . LEU A 1 88 ? -11.734 22.078 15.008 1 94.5 88 LEU A N 1
ATOM 652 C CA . LEU A 1 88 ? -11.977 21.766 13.602 1 94.5 88 LEU A CA 1
ATOM 653 C C . LEU A 1 88 ? -13.219 22.5 13.094 1 94.5 88 LEU A C 1
ATOM 655 O O . LEU A 1 88 ? -14.227 22.594 13.797 1 94.5 88 LEU A O 1
ATOM 659 N N . ASP A 1 89 ? -13.102 23.047 11.938 1 95.5 89 ASP A N 1
ATOM 660 C CA . ASP A 1 89 ? -14.289 23.656 11.352 1 95.5 89 ASP A CA 1
ATOM 661 C C . ASP A 1 89 ? -15.266 22.594 10.859 1 95.5 89 ASP A C 1
ATOM 663 O O . ASP A 1 89 ? -14.914 21.422 10.773 1 95.5 89 ASP A O 1
ATOM 667 N N . ASP A 1 90 ? -16.453 22.969 10.492 1 96.94 90 ASP A N 1
ATOM 668 C CA . ASP A 1 90 ? -17.531 22.047 10.125 1 96.94 90 ASP A CA 1
ATOM 669 C C . ASP A 1 90 ? -17.172 21.281 8.852 1 96.94 90 ASP A C 1
ATOM 671 O O . ASP A 1 90 ? -17.484 20.094 8.734 1 96.94 90 ASP A O 1
ATOM 675 N N . THR A 1 91 ? -16.625 21.906 7.891 1 97.5 91 THR A N 1
ATOM 676 C CA . THR A 1 91 ? -16.266 21.25 6.633 1 97.5 91 THR A CA 1
ATOM 677 C C . THR A 1 91 ? -15.258 20.125 6.871 1 97.5 91 THR A C 1
ATOM 679 O O . THR A 1 91 ? -15.438 19.016 6.367 1 97.5 91 THR A O 1
ATOM 682 N N . THR A 1 92 ? -14.25 20.406 7.637 1 97.56 92 THR A N 1
ATOM 683 C CA . THR A 1 92 ? -13.234 19.391 7.945 1 97.56 92 THR A CA 1
ATOM 684 C C . THR A 1 92 ? -13.844 18.219 8.695 1 97.56 92 THR A C 1
ATOM 686 O O . THR A 1 92 ? -13.547 17.062 8.398 1 97.56 92 THR A O 1
ATOM 689 N N . ARG A 1 93 ? -14.664 18.547 9.664 1 97.88 93 ARG A N 1
ATOM 690 C CA . ARG A 1 93 ? -15.359 17.5 10.414 1 97.88 93 ARG A CA 1
ATOM 691 C C . ARG A 1 93 ? -16.172 16.594 9.477 1 97.88 93 ARG A C 1
ATOM 693 O O . ARG A 1 93 ? -16.156 15.375 9.609 1 97.88 93 ARG A O 1
ATOM 700 N N . TYR A 1 94 ? -16.844 17.203 8.578 1 98.44 94 TYR A N 1
ATOM 701 C CA . TYR A 1 94 ? -17.641 16.453 7.602 1 98.44 94 TYR A CA 1
ATOM 702 C C . TYR A 1 94 ? -16.75 15.555 6.758 1 98.44 94 TYR A C 1
ATOM 704 O O . TYR A 1 94 ? -17.109 14.414 6.453 1 98.44 94 TYR A O 1
ATOM 712 N N . LEU A 1 95 ? -15.609 16 6.359 1 98.81 95 LEU A N 1
ATOM 713 C CA . LEU A 1 95 ? -14.688 15.219 5.547 1 98.81 95 LEU A CA 1
ATOM 714 C C . LEU A 1 95 ? -14.227 13.969 6.293 1 98.81 95 LEU A C 1
ATOM 716 O O . LEU A 1 95 ? -14.156 12.883 5.711 1 98.81 95 LEU A O 1
ATOM 720 N N . TYR A 1 96 ? -13.938 14.078 7.613 1 98.81 96 TYR A N 1
ATOM 721 C CA . TYR A 1 96 ? -13.594 12.906 8.414 1 98.81 96 TYR A CA 1
ATOM 722 C C . TYR A 1 96 ? -14.773 11.938 8.492 1 98.81 96 TYR A C 1
ATOM 724 O O . TYR A 1 96 ? -14.602 10.727 8.359 1 98.81 96 TYR A O 1
ATOM 732 N N . TRP A 1 97 ? -15.953 12.516 8.633 1 98.69 97 TRP A N 1
ATOM 733 C CA . TRP A 1 97 ? -17.156 11.68 8.688 1 98.69 97 TRP A CA 1
ATOM 734 C C . TRP A 1 97 ? -17.375 10.953 7.363 1 98.69 97 TRP A C 1
ATOM 736 O O . TRP A 1 97 ? -17.672 9.758 7.348 1 98.69 97 TRP A O 1
ATOM 746 N N . ALA A 1 98 ? -17.297 11.641 6.297 1 98.88 98 ALA A N 1
ATOM 747 C CA . ALA A 1 98 ? -17.469 11.047 4.973 1 98.88 98 ALA A CA 1
ATOM 748 C C . ALA A 1 98 ? -16.438 9.961 4.711 1 98.88 98 ALA A C 1
ATOM 750 O O . ALA A 1 98 ? -16.766 8.891 4.199 1 98.88 98 ALA A O 1
ATOM 751 N N . GLY A 1 99 ? -15.172 10.25 5.102 1 98.94 99 GLY A N 1
ATOM 752 C CA . GLY A 1 99 ? -14.148 9.219 4.992 1 98.94 99 GLY A CA 1
ATOM 753 C C . GLY A 1 99 ? -14.477 7.969 5.785 1 98.94 99 GLY A C 1
ATOM 754 O O . GLY A 1 99 ? -14.297 6.852 5.297 1 98.94 99 GLY A O 1
ATOM 755 N N . ALA A 1 100 ? -14.961 8.18 6.965 1 98.94 100 ALA A N 1
ATOM 756 C CA . ALA A 1 100 ? -15.344 7.047 7.805 1 98.94 100 ALA A CA 1
ATOM 757 C C . ALA A 1 100 ? -16.453 6.227 7.145 1 98.94 100 ALA A C 1
ATOM 759 O O . ALA A 1 100 ? -16.391 4.996 7.125 1 98.94 100 ALA A O 1
ATOM 760 N N . ALA A 1 101 ? -17.438 6.887 6.594 1 98.88 101 ALA A N 1
ATOM 761 C CA . ALA A 1 101 ? -18.547 6.199 5.926 1 98.88 101 ALA A CA 1
ATOM 762 C C . ALA A 1 101 ? -18.047 5.375 4.742 1 98.88 101 ALA A C 1
ATOM 764 O O . ALA A 1 101 ? -18.438 4.223 4.566 1 98.88 101 ALA A O 1
ATOM 765 N N . PHE A 1 102 ? -17.141 5.988 3.973 1 98.94 102 PHE A N 1
ATOM 766 C CA . PHE A 1 102 ? -16.594 5.262 2.838 1 98.94 102 PHE A CA 1
ATOM 767 C C . PHE A 1 102 ? -15.727 4.094 3.312 1 98.94 102 PHE A C 1
ATOM 769 O O . PHE A 1 102 ? -15.734 3.023 2.701 1 98.94 102 PHE A O 1
ATOM 776 N N . SER A 1 103 ? -14.969 4.277 4.41 1 98.81 103 SER A N 1
ATOM 777 C CA . SER A 1 103 ? -14.188 3.174 4.957 1 98.81 103 SER A CA 1
ATOM 778 C C . SER A 1 103 ? -15.086 2.018 5.383 1 98.81 103 SER A C 1
ATOM 780 O O . SER A 1 103 ? -14.758 0.853 5.148 1 98.81 103 SER A O 1
ATOM 782 N N . ALA A 1 104 ? -16.203 2.291 5.965 1 98.62 104 ALA A N 1
ATOM 783 C CA . ALA A 1 104 ? -17.156 1.255 6.332 1 98.62 104 ALA A CA 1
ATOM 784 C C . ALA A 1 104 ? -17.75 0.586 5.094 1 98.62 104 ALA A C 1
ATOM 786 O O . ALA A 1 104 ? -18.031 -0.614 5.105 1 98.62 104 ALA A O 1
ATOM 787 N N . GLY A 1 105 ? -17.922 1.38 4.066 1 98.62 105 GLY A N 1
ATOM 788 C CA . GLY A 1 105 ? -18.484 0.874 2.816 1 98.62 105 GLY A CA 1
ATOM 789 C C . GLY A 1 105 ? -17.625 -0.219 2.193 1 98.62 105 GLY A C 1
ATOM 790 O O . GLY A 1 105 ? -18.125 -1.01 1.387 1 98.62 105 GLY A O 1
ATOM 791 N N . HIS A 1 106 ? -16.375 -0.218 2.5 1 98.44 106 HIS A N 1
ATOM 792 C CA . HIS A 1 106 ? -15.484 -1.271 2.018 1 98.44 106 HIS A CA 1
ATOM 793 C C . HIS A 1 106 ? -16.031 -2.652 2.348 1 98.44 106 HIS A C 1
ATOM 795 O O . HIS A 1 106 ? -15.992 -3.562 1.516 1 98.44 106 HIS A O 1
ATOM 801 N N . PHE A 1 107 ? -16.656 -2.791 3.488 1 97.94 107 PHE A N 1
ATOM 802 C CA . PHE A 1 107 ? -17.062 -4.102 3.986 1 97.94 107 PHE A CA 1
ATOM 803 C C . PHE A 1 107 ? -18.391 -4.531 3.363 1 97.94 107 PHE A C 1
ATOM 805 O O . PHE A 1 107 ? -18.781 -5.695 3.463 1 97.94 107 PHE A O 1
ATOM 812 N N . LEU A 1 108 ? -19.078 -3.635 2.686 1 98.12 108 LEU A N 1
ATOM 813 C CA . LEU A 1 108 ? -20.266 -4.016 1.938 1 98.12 108 LEU A CA 1
ATOM 814 C C . LEU A 1 108 ? -19.922 -4.977 0.806 1 98.12 108 LEU A C 1
ATOM 816 O O . LEU A 1 108 ? -20.766 -5.742 0.346 1 98.12 108 LEU A O 1
ATOM 820 N N . TYR A 1 109 ? -18.734 -4.98 0.382 1 98.31 109 TYR A N 1
ATOM 821 C CA . TYR A 1 109 ? -18.266 -5.855 -0.694 1 98.31 109 TYR A CA 1
ATOM 822 C C . TYR A 1 109 ? -17.797 -7.195 -0.147 1 98.31 109 TYR A C 1
ATOM 824 O O . TYR A 1 109 ? -17.516 -8.125 -0.912 1 98.31 109 TYR A O 1
ATOM 832 N N . GLY A 1 110 ? -17.688 -7.352 1.119 1 96.88 110 GLY A N 1
ATOM 833 C CA . GLY A 1 110 ? -17.156 -8.516 1.792 1 96.88 110 GLY A CA 1
ATOM 834 C C . GLY A 1 110 ? -17.844 -9.812 1.403 1 96.88 110 GLY A C 1
ATOM 835 O O . GLY A 1 110 ? -17.203 -10.75 0.938 1 96.88 110 GLY A O 1
ATOM 836 N N . PRO A 1 111 ? -19.125 -9.898 1.554 1 97.75 111 PRO A N 1
ATOM 837 C CA . PRO A 1 111 ? -19.844 -11.133 1.221 1 97.75 111 PRO A CA 1
ATOM 838 C C . PRO A 1 111 ? -19.672 -11.539 -0.242 1 97.75 111 PRO A C 1
ATOM 840 O O . PRO A 1 111 ? -19.438 -12.711 -0.54 1 97.75 111 PRO A O 1
ATOM 843 N N . GLY A 1 112 ? -19.75 -10.586 -1.123 1 97.75 112 GLY A N 1
ATOM 844 C CA . GLY A 1 112 ? -19.5 -10.875 -2.527 1 97.75 112 GLY A CA 1
ATOM 845 C C . GLY A 1 112 ? -18.078 -11.344 -2.801 1 97.75 112 GLY A C 1
ATOM 846 O O . GLY A 1 112 ? -17.875 -12.289 -3.564 1 97.75 112 GLY A O 1
ATOM 847 N N . ALA A 1 113 ? -17.188 -10.75 -2.135 1 97.19 113 ALA A N 1
ATOM 848 C CA . ALA A 1 113 ? -15.789 -11.148 -2.279 1 97.19 113 ALA A CA 1
ATOM 849 C C . ALA A 1 113 ? -15.57 -12.586 -1.816 1 97.19 113 ALA A C 1
ATOM 851 O O . ALA A 1 113 ? -14.891 -13.367 -2.484 1 97.19 113 ALA A O 1
ATOM 852 N N . MET A 1 114 ? -16.219 -12.945 -0.735 1 96.31 114 MET A N 1
ATOM 853 C CA . MET A 1 114 ? -16.047 -14.281 -0.177 1 96.31 114 MET A CA 1
ATOM 854 C C . MET A 1 114 ? -16.656 -15.336 -1.091 1 96.31 114 MET A C 1
ATOM 856 O O . MET A 1 114 ? -16.141 -16.453 -1.201 1 96.31 114 MET A O 1
ATOM 860 N N . GLN A 1 115 ? -17.688 -15.031 -1.771 1 97.75 115 GLN A N 1
ATOM 861 C CA . GLN A 1 115 ? -18.281 -15.953 -2.729 1 97.75 115 GLN A CA 1
ATOM 862 C C . GLN A 1 115 ? -17.375 -16.156 -3.934 1 97.75 115 GLN A C 1
ATOM 864 O O . GLN A 1 115 ? -17.203 -17.297 -4.398 1 97.75 115 GLN A O 1
ATOM 869 N N . ILE A 1 116 ? -16.859 -15.141 -4.426 1 97.69 116 ILE A N 1
ATOM 870 C CA . ILE A 1 116 ? -15.938 -15.227 -5.559 1 97.69 116 ILE A CA 1
ATOM 871 C C . ILE A 1 116 ? -14.695 -16.016 -5.164 1 97.69 116 ILE A C 1
ATOM 873 O O . ILE A 1 116 ? -14.242 -16.891 -5.906 1 97.69 116 ILE A O 1
ATOM 877 N N . ILE A 1 117 ? -14.188 -15.758 -3.998 1 96.94 117 ILE A N 1
ATOM 878 C CA . ILE A 1 117 ? -12.992 -16.438 -3.496 1 96.94 117 ILE A CA 1
ATOM 879 C C . ILE A 1 117 ? -13.273 -17.922 -3.35 1 96.94 117 ILE A C 1
ATOM 881 O O . ILE A 1 117 ? -12.43 -18.75 -3.689 1 96.94 117 ILE A O 1
ATOM 885 N N . ALA A 1 118 ? -14.422 -18.234 -2.902 1 95.56 118 ALA A N 1
ATOM 886 C CA . ALA A 1 118 ? -14.773 -19.641 -2.758 1 95.56 118 ALA A CA 1
ATOM 887 C C . ALA A 1 118 ? -14.719 -20.359 -4.102 1 95.56 118 ALA A C 1
ATOM 889 O O . ALA A 1 118 ? -14.234 -21.5 -4.188 1 95.56 118 ALA A O 1
ATOM 890 N N . ARG A 1 119 ? -15.141 -19.734 -5.137 1 95.62 119 ARG A N 1
ATOM 891 C CA . ARG A 1 119 ? -15.102 -20.328 -6.469 1 95.62 119 ARG A CA 1
ATOM 892 C C . ARG A 1 119 ? -13.68 -20.359 -7.012 1 95.62 119 ARG A C 1
ATOM 894 O O . ARG A 1 119 ? -13.258 -21.359 -7.605 1 95.62 119 ARG A O 1
ATOM 901 N N . MET A 1 120 ? -13.008 -19.344 -6.793 1 95.5 120 MET A N 1
ATOM 902 C CA . MET A 1 120 ? -11.633 -19.219 -7.27 1 95.5 120 MET A CA 1
ATOM 903 C C . MET A 1 120 ? -10.727 -20.25 -6.613 1 95.5 120 MET A C 1
ATOM 905 O O . MET A 1 120 ? -9.789 -20.75 -7.238 1 95.5 120 MET A O 1
ATOM 909 N N . CYS A 1 121 ? -11.086 -20.672 -5.402 1 95.12 121 CYS A N 1
ATOM 910 C CA . CYS A 1 121 ? -10.219 -21.531 -4.613 1 95.12 121 CYS A CA 1
ATOM 911 C C . CYS A 1 121 ? -10.805 -22.938 -4.5 1 95.12 121 CYS A C 1
ATOM 913 O O . CYS A 1 121 ? -10.469 -23.688 -3.58 1 95.12 121 CYS A O 1
ATOM 915 N N . ASP A 1 122 ? -11.695 -23.188 -5.418 1 94 122 ASP A N 1
ATOM 916 C CA . ASP A 1 122 ? -12.195 -24.562 -5.473 1 94 122 ASP A CA 1
ATOM 917 C C . ASP A 1 122 ? -11.07 -25.547 -5.762 1 94 122 ASP A C 1
ATOM 919 O O . ASP A 1 122 ? -10.469 -25.516 -6.84 1 94 122 ASP A O 1
ATOM 923 N N . LYS A 1 123 ? -10.805 -26.484 -4.902 1 92.06 123 LYS A N 1
ATOM 924 C CA . LYS A 1 123 ? -9.719 -27.453 -5.043 1 92.06 123 LYS A CA 1
ATOM 925 C C . LYS A 1 123 ? -10.234 -28.797 -5.539 1 92.06 123 LYS A C 1
ATOM 927 O O . LYS A 1 123 ? -9.453 -29.656 -5.934 1 92.06 123 LYS A O 1
ATOM 932 N N . GLU A 1 124 ? -11.438 -29 -5.586 1 93.38 124 GLU A N 1
ATOM 933 C CA . GLU A 1 124 ? -12.023 -30.281 -5.992 1 93.38 124 GLU A CA 1
ATOM 934 C C . GLU A 1 124 ? -11.977 -30.438 -7.508 1 93.38 124 GLU A C 1
ATOM 936 O O . GLU A 1 124 ? -11.734 -31.547 -8.008 1 93.38 124 GLU A O 1
ATOM 941 N N . ASN A 1 125 ? -12.227 -29.422 -8.289 1 89.56 125 ASN A N 1
ATOM 942 C CA . ASN A 1 125 ? -12.188 -29.422 -9.75 1 89.56 125 ASN A CA 1
ATOM 943 C C . ASN A 1 125 ? -11.406 -28.219 -10.281 1 89.56 125 ASN A C 1
ATOM 945 O O . ASN A 1 125 ? -11.961 -27.391 -11.008 1 89.56 125 ASN A O 1
ATOM 949 N N . PRO A 1 126 ? -10.141 -28.234 -9.914 1 88.75 126 PRO A N 1
ATOM 950 C CA . PRO A 1 126 ? -9.344 -27.078 -10.336 1 88.75 126 PRO A CA 1
ATOM 951 C C . PRO A 1 126 ? -9.141 -27.031 -11.844 1 88.75 126 PRO A C 1
ATOM 953 O O . PRO A 1 126 ? -9.062 -28.062 -12.5 1 88.75 126 PRO A O 1
ATOM 956 N N . GLY A 1 127 ? -9.117 -25.797 -12.406 1 89.38 127 GLY A N 1
ATOM 957 C CA . GLY A 1 127 ? -8.922 -25.625 -13.836 1 89.38 127 GLY A CA 1
ATOM 958 C C . GLY A 1 127 ? -9.266 -24.234 -14.328 1 89.38 127 GLY A C 1
ATOM 959 O O . GLY A 1 127 ? -9.055 -23.25 -13.625 1 89.38 127 GLY A O 1
ATOM 960 N N . VAL A 1 128 ? -9.742 -24.234 -15.5 1 91.5 128 VAL A N 1
ATOM 961 C CA . VAL A 1 128 ? -10 -23 -16.219 1 91.5 128 VAL A CA 1
ATOM 962 C C . VAL A 1 128 ? -11.047 -22.172 -15.461 1 91.5 128 VAL A C 1
ATOM 964 O O . VAL A 1 128 ? -10.977 -20.953 -15.422 1 91.5 128 VAL A O 1
ATOM 967 N N . LYS A 1 129 ? -11.906 -22.859 -14.844 1 93.62 129 LYS A N 1
ATOM 968 C CA . LYS A 1 129 ? -12.945 -22.156 -14.094 1 93.62 129 LYS A CA 1
ATOM 969 C C . LYS A 1 129 ? -12.352 -21.328 -12.969 1 93.62 129 LYS A C 1
ATOM 971 O O . LYS A 1 129 ? -12.828 -20.219 -12.68 1 93.62 129 LYS A O 1
ATOM 976 N N . ASN A 1 130 ? -11.359 -21.75 -12.344 1 95.62 130 ASN A N 1
ATOM 977 C CA . ASN A 1 130 ? -10.672 -21.016 -11.297 1 95.62 130 ASN A CA 1
ATOM 978 C C . ASN A 1 130 ? -10.086 -19.703 -11.836 1 95.62 130 ASN A C 1
ATOM 980 O O . ASN A 1 130 ? -10.328 -18.641 -11.273 1 95.62 130 ASN A O 1
ATOM 984 N N . THR A 1 131 ? -9.383 -19.812 -12.922 1 95.88 131 THR A N 1
ATOM 985 C CA . THR A 1 131 ? -8.695 -18.625 -13.453 1 95.88 131 THR A CA 1
ATOM 986 C C . THR A 1 131 ? -9.703 -17.656 -14.055 1 95.88 131 THR A C 1
ATOM 988 O O . THR A 1 131 ? -9.5 -16.438 -13.992 1 95.88 131 THR A O 1
ATOM 991 N N . GLN A 1 132 ? -10.773 -18.172 -14.586 1 95.19 132 GLN A N 1
ATOM 992 C CA . GLN A 1 132 ? -11.805 -17.297 -15.125 1 95.19 132 GLN A CA 1
ATOM 993 C C . GLN A 1 132 ? -12.461 -16.469 -14.023 1 95.19 132 GLN A C 1
ATOM 995 O O . GLN A 1 132 ? -12.844 -15.32 -14.242 1 95.19 132 GLN A O 1
ATOM 1000 N N . THR A 1 133 ? -12.562 -17.078 -12.914 1 97.06 133 THR A N 1
ATOM 1001 C CA . THR A 1 133 ? -13.172 -16.391 -11.773 1 97.06 133 THR A CA 1
ATOM 1002 C C . THR A 1 133 ? -12.328 -15.203 -11.336 1 97.06 133 THR A C 1
ATOM 1004 O O . THR A 1 133 ? -12.836 -14.273 -10.703 1 97.06 133 THR A O 1
ATOM 1007 N N . THR A 1 134 ? -11.055 -15.188 -11.711 1 97.44 134 THR A N 1
ATOM 1008 C CA . THR A 1 134 ? -10.203 -14.062 -11.344 1 97.44 134 THR A CA 1
ATOM 1009 C C . THR A 1 134 ? -10.695 -12.773 -12 1 97.44 134 THR A C 1
ATOM 1011 O O . THR A 1 134 ? -10.578 -11.695 -11.414 1 97.44 134 THR A O 1
ATOM 1014 N N . HIS A 1 135 ? -11.289 -12.852 -13.172 1 97.5 135 HIS A N 1
ATOM 1015 C CA . HIS A 1 135 ? -11.852 -11.68 -13.836 1 97.5 135 HIS A CA 1
ATOM 1016 C C . HIS A 1 135 ? -12.961 -11.055 -13 1 97.5 135 HIS A C 1
ATOM 1018 O O . HIS A 1 135 ? -13.047 -9.828 -12.891 1 97.5 135 HIS A O 1
ATOM 1024 N N . GLU A 1 136 ? -13.734 -11.891 -12.398 1 97.94 136 GLU A N 1
ATOM 1025 C CA . GLU A 1 136 ? -14.812 -11.398 -11.547 1 97.94 136 GLU A CA 1
ATOM 1026 C C . GLU A 1 136 ? -14.266 -10.664 -10.328 1 97.94 136 GLU A C 1
ATOM 1028 O O . GLU A 1 136 ? -14.781 -9.617 -9.945 1 97.94 136 GLU A O 1
ATOM 1033 N N . TRP A 1 137 ? -13.305 -11.281 -9.742 1 98.19 137 TRP A N 1
ATOM 1034 C CA . TRP A 1 137 ? -12.695 -10.656 -8.57 1 98.19 137 TRP A CA 1
ATOM 1035 C C . TRP A 1 137 ? -12.07 -9.312 -8.922 1 98.19 137 TRP A C 1
ATOM 1037 O O . TRP A 1 137 ? -12.234 -8.336 -8.195 1 98.19 137 TRP A O 1
ATOM 1047 N N . LEU A 1 138 ? -11.344 -9.234 -10.039 1 98.38 138 LEU A N 1
ATOM 1048 C CA . LEU A 1 138 ? -10.695 -8 -10.477 1 98.38 138 LEU A CA 1
ATOM 1049 C C . LEU A 1 138 ? -11.719 -6.91 -10.742 1 98.38 138 LEU A C 1
ATOM 1051 O O . LEU A 1 138 ? -11.508 -5.75 -10.375 1 98.38 138 LEU A O 1
ATOM 1055 N N . ASP A 1 139 ? -12.789 -7.297 -11.352 1 98.56 139 ASP A N 1
ATOM 1056 C CA . ASP A 1 139 ? -13.859 -6.34 -11.617 1 98.56 139 ASP A CA 1
ATOM 1057 C C . ASP A 1 139 ? -14.461 -5.805 -10.32 1 98.56 139 ASP A C 1
ATOM 1059 O O . ASP A 1 139 ? -14.664 -4.598 -10.172 1 98.56 139 ASP A O 1
ATOM 1063 N N . MET A 1 140 ? -14.758 -6.605 -9.422 1 98.56 140 MET A N 1
ATOM 1064 C CA . MET A 1 140 ? -15.312 -6.195 -8.141 1 98.56 140 MET A CA 1
ATOM 1065 C C . MET A 1 140 ? -14.32 -5.328 -7.371 1 98.56 140 MET A C 1
ATOM 1067 O O . MET A 1 140 ? -14.703 -4.324 -6.77 1 98.56 140 MET A O 1
ATOM 1071 N N . ASN A 1 141 ? -13.102 -5.777 -7.355 1 98.69 141 ASN A N 1
ATOM 1072 C CA . ASN A 1 141 ? -12.062 -5.008 -6.684 1 98.69 141 ASN A CA 1
ATOM 1073 C C . ASN A 1 141 ? -11.953 -3.596 -7.254 1 98.69 141 ASN A C 1
ATOM 1075 O O . ASN A 1 141 ? -11.867 -2.625 -6.5 1 98.69 141 ASN A O 1
ATOM 1079 N N . PHE A 1 142 ? -11.977 -3.496 -8.531 1 98.69 142 PHE A N 1
ATOM 1080 C CA . PHE A 1 142 ? -11.906 -2.191 -9.18 1 98.69 142 PHE A CA 1
ATOM 1081 C C . PHE A 1 142 ? -13.102 -1.329 -8.797 1 98.69 142 PHE A C 1
ATOM 1083 O O . PHE A 1 142 ? -12.945 -0.152 -8.461 1 98.69 142 PHE A O 1
ATOM 1090 N N . THR A 1 143 ? -14.242 -1.918 -8.859 1 98.81 143 THR A N 1
ATOM 1091 C CA . THR A 1 143 ? -15.461 -1.207 -8.477 1 98.81 143 THR A CA 1
ATOM 1092 C C . THR A 1 143 ? -15.383 -0.736 -7.027 1 98.81 143 THR A C 1
ATOM 1094 O O . THR A 1 143 ? -15.719 0.408 -6.719 1 98.81 143 THR A O 1
ATOM 1097 N N . ARG A 1 144 ? -14.922 -1.555 -6.129 1 98.88 144 ARG A N 1
ATOM 1098 C CA . ARG A 1 144 ? -14.773 -1.211 -4.719 1 98.88 144 ARG A CA 1
ATOM 1099 C C . ARG A 1 144 ? -13.781 -0.066 -4.539 1 98.88 144 ARG A C 1
ATOM 1101 O O . ARG A 1 144 ? -14.039 0.874 -3.785 1 98.88 144 ARG A O 1
ATOM 1108 N N . ILE A 1 145 ? -12.688 -0.052 -5.289 1 98.88 145 ILE A N 1
ATOM 1109 C CA . ILE A 1 145 ? -11.664 0.982 -5.195 1 98.88 145 ILE A CA 1
ATOM 1110 C C . ILE A 1 145 ? -12.242 2.326 -5.633 1 98.88 145 ILE A C 1
ATOM 1112 O O . ILE A 1 145 ? -12.062 3.338 -4.953 1 98.88 145 ILE A O 1
ATOM 1116 N N . ILE A 1 146 ? -13.016 2.326 -6.684 1 98.81 146 ILE A N 1
ATOM 1117 C CA . ILE A 1 146 ? -13.438 3.605 -7.242 1 98.81 146 ILE A CA 1
ATOM 1118 C C . ILE A 1 146 ? -14.664 4.117 -6.488 1 98.81 146 ILE A C 1
ATOM 1120 O O . ILE A 1 146 ? -14.93 5.32 -6.457 1 98.81 146 ILE A O 1
ATOM 1124 N N . THR A 1 147 ? -15.398 3.217 -5.812 1 98.88 147 THR A N 1
ATOM 1125 C CA . THR A 1 147 ? -16.656 3.645 -5.215 1 98.88 147 THR A CA 1
ATOM 1126 C C . THR A 1 147 ? -16.484 3.928 -3.725 1 98.88 147 THR A C 1
ATOM 1128 O O . THR A 1 147 ? -17.203 4.746 -3.15 1 98.88 147 THR A O 1
ATOM 1131 N N . VAL A 1 148 ? -15.484 3.213 -3.111 1 98.81 148 VAL A N 1
ATOM 1132 C CA . VAL A 1 148 ? -15.469 3.398 -1.664 1 98.81 148 VAL A CA 1
ATOM 1133 C C . VAL A 1 148 ? -14.039 3.658 -1.194 1 98.81 148 VAL A C 1
ATOM 1135 O O . VAL A 1 148 ? -13.781 4.629 -0.477 1 98.81 148 VAL A O 1
ATOM 1138 N N . ASP A 1 149 ? -13.055 2.881 -1.628 1 98.94 149 ASP A N 1
ATOM 1139 C CA . ASP A 1 149 ? -11.695 3.021 -1.108 1 98.94 149 ASP A CA 1
ATOM 1140 C C . ASP A 1 149 ? -11.062 4.332 -1.569 1 98.94 149 ASP A C 1
ATOM 1142 O O . ASP A 1 149 ? -10.445 5.047 -0.773 1 98.94 149 ASP A O 1
ATOM 1146 N N . GLY A 1 150 ? -11.164 4.605 -2.877 1 98.88 150 GLY A N 1
ATOM 1147 C CA . GLY A 1 150 ? -10.656 5.855 -3.414 1 98.88 150 GLY A CA 1
ATOM 1148 C C . GLY A 1 150 ? -11.297 7.078 -2.791 1 98.88 150 GLY A 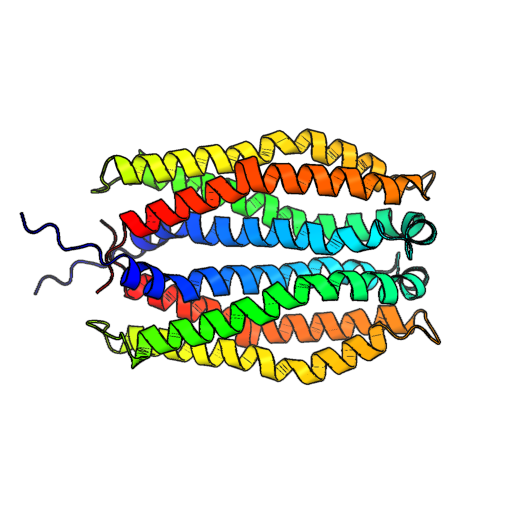C 1
ATOM 1149 O O . GLY A 1 150 ? -10.609 7.965 -2.289 1 98.88 150 GLY A O 1
ATOM 1150 N N . PRO A 1 151 ? -12.57 7.129 -2.797 1 98.94 151 PRO A N 1
ATOM 1151 C CA . PRO A 1 151 ? -13.266 8.25 -2.166 1 98.94 151 PRO A CA 1
ATOM 1152 C C . PRO A 1 151 ? -12.898 8.422 -0.695 1 98.94 151 PRO A C 1
ATOM 1154 O O . PRO A 1 151 ? -12.742 9.555 -0.219 1 98.94 151 PRO A O 1
ATOM 1157 N N . ALA A 1 152 ? -12.758 7.328 0.074 1 98.94 152 ALA A N 1
ATOM 1158 C CA . ALA A 1 152 ? -12.305 7.43 1.458 1 98.94 152 ALA A CA 1
ATOM 1159 C C . ALA A 1 152 ? -10.969 8.156 1.541 1 98.94 152 ALA A C 1
ATOM 1161 O O . ALA A 1 152 ? -10.805 9.094 2.328 1 98.94 152 ALA A O 1
ATOM 1162 N N . TRP A 1 153 ? -10.047 7.742 0.762 1 98.94 153 TRP A N 1
ATOM 1163 C CA . TRP A 1 153 ? -8.719 8.344 0.756 1 98.94 153 TRP A CA 1
ATOM 1164 C C . TRP A 1 153 ? -8.797 9.828 0.412 1 98.94 153 TRP A C 1
ATOM 1166 O O . TRP A 1 153 ? -8.156 10.656 1.062 1 98.94 153 TRP A O 1
ATOM 1176 N N . ILE A 1 154 ? -9.617 10.164 -0.617 1 98.94 154 ILE A N 1
ATOM 1177 C CA . ILE A 1 154 ? -9.766 11.555 -1.036 1 98.94 154 ILE A CA 1
ATOM 1178 C C . ILE A 1 154 ? -10.32 12.383 0.119 1 98.94 154 ILE A C 1
ATOM 1180 O O . ILE A 1 154 ? -9.852 13.492 0.377 1 98.94 154 ILE A O 1
ATOM 1184 N N . MET A 1 155 ? -11.312 11.898 0.851 1 98.94 155 MET A N 1
ATOM 1185 C CA . MET A 1 155 ? -11.898 12.617 1.979 1 98.94 155 MET A CA 1
ATOM 1186 C C . MET A 1 155 ? -10.875 12.82 3.088 1 98.94 155 MET A C 1
ATOM 1188 O O . MET A 1 155 ? -10.75 13.922 3.633 1 98.94 155 MET A O 1
ATOM 1192 N N . TYR A 1 156 ? -10.148 11.797 3.418 1 98.88 156 TYR A N 1
ATOM 1193 C CA . TYR A 1 156 ? -9.141 11.906 4.465 1 98.88 156 TYR A CA 1
ATOM 1194 C C . TYR A 1 156 ? -8.023 12.859 4.051 1 98.88 156 TYR A C 1
ATOM 1196 O O . TYR A 1 156 ? -7.516 13.625 4.871 1 98.88 156 TYR A O 1
ATOM 1204 N N . PHE A 1 157 ? -7.664 12.734 2.82 1 98.62 157 PHE A N 1
ATOM 1205 C CA . PHE A 1 157 ? -6.648 13.633 2.291 1 98.62 157 PHE A CA 1
ATOM 1206 C C . PHE A 1 157 ? -7.105 15.086 2.404 1 98.62 157 PHE A C 1
ATOM 1208 O O . PHE A 1 157 ? -6.367 15.938 2.902 1 98.62 157 PHE A O 1
ATOM 1215 N N . ALA A 1 158 ? -8.266 15.352 1.996 1 98.19 158 ALA A N 1
ATOM 1216 C CA . ALA A 1 158 ? -8.836 16.688 2.086 1 98.19 158 ALA A CA 1
ATOM 1217 C C . ALA A 1 158 ? -8.977 17.141 3.539 1 98.19 158 ALA A C 1
ATOM 1219 O O . ALA A 1 158 ? -8.734 18.297 3.867 1 98.19 158 ALA A O 1
ATOM 1220 N N . ALA A 1 159 ? -9.359 16.25 4.387 1 98.06 159 ALA A N 1
ATOM 1221 C CA . ALA A 1 159 ? -9.516 16.594 5.801 1 98.06 159 ALA A CA 1
ATOM 1222 C C . ALA A 1 159 ? -8.188 17.016 6.414 1 98.06 159 ALA A C 1
ATOM 1224 O O . ALA A 1 159 ? -8.117 18.047 7.09 1 98.06 159 ALA A O 1
ATOM 1225 N N . VAL A 1 160 ? -7.148 16.297 6.145 1 96.94 160 VAL A N 1
ATOM 1226 C CA . VAL A 1 160 ? -5.836 16.609 6.699 1 96.94 160 VAL A CA 1
ATOM 1227 C C . VAL A 1 160 ? -5.332 17.922 6.117 1 96.94 160 VAL A C 1
ATOM 1229 O O . VAL A 1 160 ? -4.82 18.781 6.852 1 96.94 160 VAL A O 1
ATOM 1232 N N . LEU A 1 161 ? -5.559 18.078 4.852 1 94.69 161 LEU A N 1
ATOM 1233 C CA . LEU A 1 161 ? -5.129 19.312 4.207 1 94.69 161 LEU A CA 1
ATOM 1234 C C . LEU A 1 161 ? -5.875 20.516 4.785 1 94.69 161 LEU A C 1
ATOM 1236 O O . LEU A 1 161 ? -5.293 21.578 4.961 1 94.69 161 LEU A O 1
ATOM 1240 N N . SER A 1 162 ? -7.098 20.281 5.062 1 92.81 162 SER A N 1
ATOM 1241 C CA . SER A 1 162 ? -7.941 21.344 5.594 1 92.81 162 SER A CA 1
ATOM 1242 C C . SER A 1 162 ? -7.586 21.656 7.043 1 92.81 162 SER A C 1
ATOM 1244 O O . SER A 1 162 ? -7.68 22.812 7.473 1 92.81 162 SER A O 1
ATOM 1246 N N . ALA A 1 163 ? -7.168 20.719 7.711 1 92.06 163 ALA A N 1
ATOM 1247 C CA . ALA A 1 163 ? -6.922 20.859 9.141 1 92.06 163 ALA A CA 1
ATOM 1248 C C . ALA A 1 163 ? -5.492 21.312 9.414 1 92.06 163 ALA A C 1
ATOM 1250 O O . ALA A 1 163 ? -5.219 21.953 10.43 1 92.06 163 ALA A O 1
ATOM 1251 N N . ALA A 1 164 ? -4.645 21 8.539 1 90.44 164 ALA A N 1
ATOM 1252 C CA . ALA A 1 164 ? -3.225 21.188 8.836 1 90.44 164 ALA A CA 1
ATOM 1253 C C . ALA A 1 164 ? -2.777 22.609 8.484 1 90.44 164 ALA A C 1
ATOM 1255 O O . ALA A 1 164 ? -3.242 23.188 7.504 1 90.44 164 ALA A O 1
ATOM 1256 N N . SER A 1 165 ? -1.94 23.094 9.344 1 86.81 165 SER A N 1
ATOM 1257 C CA . SER A 1 165 ? -1.142 24.281 9.062 1 86.81 165 SER A CA 1
ATOM 1258 C C . SER A 1 165 ? 0.35 23.969 9.102 1 86.81 165 SER A C 1
ATOM 1260 O O . SER A 1 165 ? 0.859 23.484 10.109 1 86.81 165 SER A O 1
ATOM 1262 N N . PHE A 1 166 ? 0.884 24.141 7.922 1 88.94 166 PHE A N 1
ATOM 12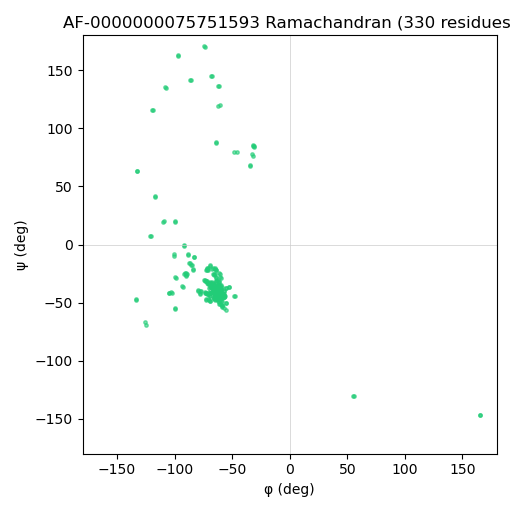63 C CA . PHE A 1 166 ? 2.322 23.922 7.848 1 88.94 166 PHE A CA 1
ATOM 1264 C C . PHE A 1 166 ? 3.066 25.234 7.684 1 88.94 166 PHE A C 1
ATOM 1266 O O . PHE A 1 166 ? 2.588 26.141 7.004 1 88.94 166 PHE A O 1
ATOM 1273 N N . PRO A 1 167 ? 4.137 25.422 8.43 1 86 167 PRO A N 1
ATOM 1274 C CA . PRO A 1 167 ? 4.926 26.641 8.266 1 86 167 PRO A CA 1
ATOM 1275 C C . PRO A 1 167 ? 5.621 26.734 6.906 1 86 167 PRO A C 1
ATOM 1277 O O . PRO A 1 167 ? 5.863 25.703 6.273 1 86 167 PRO A O 1
ATOM 1280 N N . MET B 1 1 ? -9.141 39.969 10.625 1 28.78 1 MET B N 1
ATOM 1281 C CA . MET B 1 1 ? -9.055 38.531 10.789 1 28.78 1 MET B CA 1
ATOM 1282 C C . MET B 1 1 ? -8.312 37.875 9.625 1 28.78 1 MET B C 1
ATOM 1284 O O . MET B 1 1 ? -8.828 37.812 8.508 1 28.78 1 MET B O 1
ATOM 1288 N N . THR B 1 2 ? -7.043 38.156 9.328 1 36.16 2 THR B N 1
ATOM 1289 C CA . THR B 1 2 ? -6.148 37.781 8.234 1 36.16 2 THR B CA 1
ATOM 1290 C C . THR B 1 2 ? -6.242 36.281 7.938 1 36.16 2 THR B C 1
ATOM 1292 O O . THR B 1 2 ? -6.027 35.469 8.82 1 36.16 2 THR B O 1
ATOM 1295 N N . ILE B 1 3 ? -7.18 35.844 7.258 1 40.56 3 ILE B N 1
ATOM 1296 C CA . ILE B 1 3 ? -7.32 34.469 6.742 1 40.56 3 ILE B CA 1
ATOM 1297 C C . ILE B 1 3 ? -5.945 33.906 6.391 1 40.56 3 ILE B C 1
ATOM 1299 O O . ILE B 1 3 ? -5.27 34.438 5.496 1 40.56 3 ILE B O 1
ATOM 1303 N N . GLU B 1 4 ? -5.016 33.625 7.211 1 44.72 4 GLU B N 1
ATOM 1304 C CA . GLU B 1 4 ? -3.717 33.031 6.926 1 44.72 4 GLU B CA 1
ATOM 1305 C C . GLU B 1 4 ? -3.799 32.094 5.738 1 44.72 4 GLU B C 1
ATOM 1307 O O . GLU B 1 4 ? -4.625 31.172 5.727 1 44.72 4 GLU B O 1
ATOM 1312 N N . THR B 1 5 ? -3.717 32.469 4.578 1 47.69 5 THR B N 1
ATOM 1313 C CA . THR B 1 5 ? -3.762 31.844 3.264 1 47.69 5 THR B CA 1
ATOM 1314 C C . THR B 1 5 ? -3.158 30.438 3.311 1 47.69 5 THR B C 1
ATOM 1316 O O . THR B 1 5 ? -1.974 30.281 3.615 1 47.69 5 THR B O 1
ATOM 1319 N N . HIS B 1 6 ? -4.008 29.391 3.875 1 61.47 6 HIS B N 1
ATOM 1320 C CA . HIS B 1 6 ? -3.758 27.969 3.648 1 61.47 6 HIS B CA 1
ATOM 1321 C C . HIS B 1 6 ? -3.105 27.734 2.289 1 61.47 6 HIS B C 1
ATOM 1323 O O . HIS B 1 6 ? -3.721 27.984 1.25 1 61.47 6 HIS B O 1
ATOM 1329 N N . ASN B 1 7 ? -1.708 27.891 2.279 1 81 7 ASN B N 1
ATOM 1330 C CA . ASN B 1 7 ? -0.997 27.594 1.04 1 81 7 ASN B CA 1
ATOM 1331 C C . ASN B 1 7 ? -1.127 26.125 0.649 1 81 7 ASN B C 1
ATOM 1333 O O . ASN B 1 7 ? -0.4 25.281 1.166 1 81 7 ASN B O 1
ATOM 1337 N N . LEU B 1 8 ? -2.131 25.844 -0.052 1 86.31 8 LEU B N 1
ATOM 1338 C CA . LEU B 1 8 ? -2.447 24.5 -0.49 1 86.31 8 LEU B CA 1
ATOM 1339 C C . LEU B 1 8 ? -1.222 23.812 -1.093 1 86.31 8 LEU B C 1
ATOM 1341 O O . LEU B 1 8 ? -0.958 22.641 -0.819 1 86.31 8 LEU B O 1
ATOM 1345 N N . GLY B 1 9 ? -0.521 24.547 -1.921 1 90.56 9 GLY B N 1
ATOM 1346 C CA . GLY B 1 9 ? 0.669 24 -2.547 1 90.56 9 GLY B CA 1
ATOM 1347 C C . GLY B 1 9 ? 1.726 23.578 -1.544 1 90.56 9 GLY B C 1
ATOM 1348 O O . GLY B 1 9 ? 2.32 22.5 -1.68 1 90.56 9 GLY B O 1
ATOM 1349 N N . LEU B 1 10 ? 1.88 24.328 -0.569 1 92.12 10 LEU B N 1
ATOM 1350 C CA . LEU B 1 10 ? 2.873 24.016 0.45 1 92.12 10 LEU B CA 1
ATOM 1351 C C . LEU B 1 10 ? 2.408 22.844 1.314 1 92.12 10 LEU B C 1
ATOM 1353 O O . LEU B 1 10 ? 3.207 21.969 1.668 1 92.12 10 LEU B O 1
ATOM 1357 N N . ASN B 1 11 ? 1.158 22.828 1.682 1 92.62 11 ASN B N 1
ATOM 1358 C CA . ASN B 1 11 ? 0.626 21.719 2.465 1 92.62 11 ASN B CA 1
ATOM 1359 C C . ASN B 1 11 ? 0.754 20.391 1.72 1 92.62 11 ASN B C 1
ATOM 1361 O O . ASN B 1 11 ? 1.117 19.375 2.312 1 92.62 11 ASN B O 1
ATOM 1365 N N . LEU B 1 12 ? 0.492 20.5 0.445 1 95.75 12 LEU B N 1
ATOM 1366 C CA . LEU B 1 12 ? 0.639 19.312 -0.39 1 95.75 12 LEU B CA 1
ATOM 1367 C C . LEU B 1 12 ? 2.088 18.844 -0.416 1 95.75 12 LEU B C 1
ATOM 1369 O O . LEU B 1 12 ? 2.359 17.656 -0.277 1 95.75 12 LEU B O 1
ATOM 1373 N N . LEU B 1 13 ? 2.932 19.797 -0.592 1 97 13 LEU B N 1
ATOM 1374 C CA . LEU B 1 13 ? 4.352 19.484 -0.643 1 97 13 LEU B CA 1
ATOM 1375 C C . LEU B 1 13 ? 4.82 18.859 0.674 1 97 13 LEU B C 1
ATOM 1377 O O . LEU B 1 13 ? 5.566 17.891 0.677 1 97 13 LEU B O 1
ATOM 1381 N N . ARG B 1 14 ? 4.352 19.375 1.814 1 97.56 14 ARG B N 1
ATOM 1382 C CA . ARG B 1 14 ? 4.758 18.906 3.137 1 97.56 14 ARG B CA 1
ATOM 1383 C C . ARG B 1 14 ? 4.27 17.484 3.389 1 97.56 14 ARG B C 1
ATOM 1385 O O . ARG B 1 14 ? 4.965 16.688 4.02 1 97.56 14 ARG B O 1
ATOM 1392 N N . LEU B 1 15 ? 3.15 17.156 2.854 1 97.69 15 LEU B N 1
ATOM 1393 C CA . LEU B 1 15 ? 2.512 15.867 3.135 1 97.69 15 LEU B CA 1
ATOM 1394 C C . LEU B 1 15 ? 2.984 14.797 2.156 1 97.69 15 LEU B C 1
ATOM 1396 O O . LEU B 1 15 ? 2.928 13.602 2.457 1 97.69 15 LEU B O 1
ATOM 1400 N N . ALA B 1 16 ? 3.416 15.156 1.003 1 98.56 16 ALA B N 1
ATOM 1401 C CA . ALA B 1 16 ? 3.625 14.266 -0.135 1 98.56 16 ALA B CA 1
ATOM 1402 C C . ALA B 1 16 ? 4.586 13.141 0.223 1 98.56 16 ALA B C 1
ATOM 1404 O O . ALA B 1 16 ? 4.305 11.969 -0.047 1 98.56 16 ALA B O 1
ATOM 1405 N N . PRO B 1 17 ? 5.719 13.391 0.891 1 98.88 17 PRO B N 1
ATOM 1406 C CA . PRO B 1 17 ? 6.641 12.281 1.159 1 98.88 17 PRO B CA 1
ATOM 1407 C C . PRO B 1 17 ? 6.023 11.203 2.045 1 98.88 17 PRO B C 1
ATOM 1409 O O . PRO B 1 17 ? 6.285 10.016 1.847 1 98.88 17 PRO B O 1
ATOM 1412 N N . LEU B 1 18 ? 5.195 11.625 2.979 1 98.88 18 LEU B N 1
ATOM 1413 C CA . LEU B 1 18 ? 4.594 10.648 3.883 1 98.88 18 LEU B CA 1
ATOM 1414 C C . LEU B 1 18 ? 3.568 9.789 3.15 1 98.88 18 LEU B C 1
ATOM 1416 O O . LEU B 1 18 ? 3.553 8.57 3.309 1 98.88 18 LEU B O 1
ATOM 1420 N N . VAL B 1 19 ? 2.766 10.391 2.328 1 98.88 19 VAL B N 1
ATOM 1421 C CA . VAL B 1 19 ? 1.743 9.656 1.587 1 98.88 19 VAL B CA 1
ATOM 1422 C C . VAL B 1 19 ? 2.406 8.695 0.604 1 98.88 19 VAL B C 1
ATOM 1424 O O . VAL B 1 19 ? 2.057 7.512 0.549 1 98.88 19 VAL B O 1
ATOM 1427 N N . LEU B 1 20 ? 3.381 9.188 -0.095 1 98.94 20 LEU B N 1
ATOM 1428 C CA . LEU B 1 20 ? 4.09 8.375 -1.081 1 98.94 20 LEU B CA 1
ATOM 1429 C C . LEU B 1 20 ? 4.84 7.23 -0.408 1 98.94 20 LEU B C 1
ATOM 1431 O O . LEU B 1 20 ? 4.824 6.098 -0.897 1 98.94 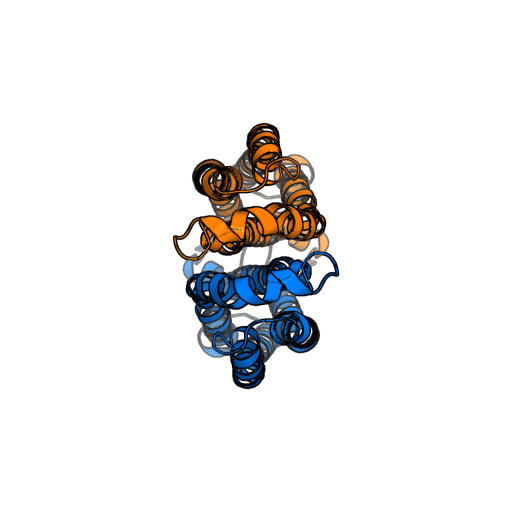20 LEU B O 1
ATOM 1435 N N . SER B 1 21 ? 5.445 7.512 0.705 1 98.94 21 SER B N 1
ATOM 1436 C CA . SER B 1 21 ? 6.211 6.488 1.413 1 98.94 21 SER B CA 1
ATOM 1437 C C . SER B 1 21 ? 5.289 5.453 2.047 1 98.94 21 SER B C 1
ATOM 1439 O O . SER B 1 21 ? 5.633 4.27 2.119 1 98.94 21 SER B O 1
ATOM 1441 N N . THR B 1 22 ? 4.125 5.828 2.48 1 98.94 22 THR B N 1
ATOM 1442 C CA . THR B 1 22 ? 3.148 4.863 2.979 1 98.94 22 THR B CA 1
ATOM 1443 C C . THR B 1 22 ? 2.738 3.893 1.877 1 98.94 22 THR B C 1
ATOM 1445 O O . THR B 1 22 ? 2.701 2.68 2.094 1 98.94 22 THR B O 1
ATOM 1448 N N . ALA B 1 23 ? 2.494 4.461 0.751 1 98.81 23 ALA B N 1
ATOM 1449 C CA . ALA B 1 23 ? 2.115 3.623 -0.383 1 98.81 23 ALA B CA 1
ATOM 1450 C C . ALA B 1 23 ? 3.244 2.666 -0.757 1 98.81 23 ALA B C 1
ATOM 1452 O O . ALA B 1 23 ? 3.01 1.478 -0.982 1 98.81 23 ALA B O 1
ATOM 1453 N N . SER B 1 24 ? 4.441 3.186 -0.805 1 98.62 24 SER B N 1
ATOM 1454 C CA . SER B 1 24 ? 5.551 2.346 -1.241 1 98.62 24 SER B CA 1
ATOM 1455 C C . SER B 1 24 ? 5.867 1.266 -0.211 1 98.62 24 SER B C 1
ATOM 1457 O O . SER B 1 24 ? 6.215 0.14 -0.571 1 98.62 24 SER B O 1
ATOM 1459 N N . LEU B 1 25 ? 5.746 1.625 1.057 1 98.81 25 LEU B N 1
ATOM 1460 C CA . LEU B 1 25 ? 5.965 0.628 2.1 1 98.81 25 LEU B CA 1
ATOM 1461 C C . LEU B 1 25 ? 4.914 -0.474 2.027 1 98.81 25 LEU B C 1
ATOM 1463 O O . LEU B 1 25 ? 5.246 -1.66 2.076 1 98.81 25 LEU B O 1
ATOM 1467 N N . MET B 1 26 ? 3.666 -0.065 1.894 1 98.75 26 MET B N 1
ATOM 1468 C CA . MET B 1 26 ? 2.607 -1.061 1.759 1 98.75 26 MET B CA 1
ATOM 1469 C C . MET B 1 26 ? 2.824 -1.922 0.519 1 98.75 26 MET B C 1
ATOM 1471 O O . MET B 1 26 ? 2.602 -3.133 0.552 1 98.75 26 MET B O 1
ATOM 1475 N N . CYS B 1 27 ? 3.25 -1.319 -0.53 1 98.75 27 CYS B N 1
ATOM 1476 C CA . CYS B 1 27 ? 3.57 -2.072 -1.737 1 98.75 27 CYS B CA 1
ATOM 1477 C C . CYS B 1 27 ? 4.645 -3.115 -1.461 1 98.75 27 CYS B C 1
ATOM 1479 O O . CYS B 1 27 ? 4.539 -4.258 -1.913 1 98.75 27 CYS B O 1
ATOM 1481 N N . GLY B 1 28 ? 5.664 -2.76 -0.753 1 98.62 28 GLY B N 1
ATOM 1482 C CA . GLY B 1 28 ? 6.711 -3.701 -0.393 1 98.62 28 GLY B CA 1
ATOM 1483 C C . GLY B 1 28 ? 6.207 -4.875 0.424 1 98.62 28 GLY B C 1
ATOM 1484 O O . GLY B 1 28 ? 6.598 -6.02 0.184 1 98.62 28 GLY B O 1
ATOM 1485 N N . VAL B 1 29 ? 5.355 -4.625 1.346 1 98.62 29 VAL B N 1
ATOM 1486 C CA . VAL B 1 29 ? 4.754 -5.66 2.182 1 98.62 29 VAL B CA 1
ATOM 1487 C C . VAL B 1 29 ? 3.889 -6.578 1.324 1 98.62 29 VAL B C 1
ATOM 1489 O O . VAL B 1 29 ? 3.973 -7.805 1.436 1 98.62 29 VAL B O 1
ATOM 1492 N N . ASP B 1 30 ? 3.139 -5.98 0.448 1 98.62 30 ASP B N 1
ATOM 1493 C CA . ASP B 1 30 ? 2.244 -6.762 -0.398 1 98.62 30 ASP B CA 1
ATOM 1494 C C . ASP B 1 30 ? 3.031 -7.605 -1.398 1 98.62 30 ASP B C 1
ATOM 1496 O O . ASP B 1 30 ? 2.602 -8.703 -1.769 1 98.62 30 ASP B O 1
ATOM 1500 N N . GLN B 1 31 ? 4.145 -7.09 -1.854 1 98.62 31 GLN B N 1
ATOM 1501 C CA . GLN B 1 31 ? 5.012 -7.898 -2.703 1 98.62 31 GLN B CA 1
ATOM 1502 C C . GLN B 1 31 ? 5.434 -9.18 -1.994 1 98.62 31 GLN B C 1
ATOM 1504 O O . GLN B 1 31 ? 5.395 -10.266 -2.582 1 98.62 31 GLN B O 1
ATOM 1509 N N . ALA B 1 32 ? 5.781 -9.047 -0.772 1 98.38 32 ALA B N 1
ATOM 1510 C CA . ALA B 1 32 ? 6.164 -10.227 0.003 1 98.38 32 ALA B CA 1
ATOM 1511 C C . ALA B 1 32 ? 4.984 -11.18 0.172 1 98.38 32 ALA B C 1
ATOM 1513 O O . ALA B 1 32 ? 5.137 -12.391 0.017 1 98.38 32 ALA B O 1
ATOM 1514 N N . ASN B 1 33 ? 3.852 -10.648 0.466 1 98.5 33 ASN B N 1
ATOM 1515 C CA . ASN B 1 33 ? 2.66 -11.477 0.629 1 98.5 33 ASN B CA 1
ATOM 1516 C C . ASN B 1 33 ? 2.33 -12.242 -0.65 1 98.5 33 ASN B C 1
ATOM 1518 O O . ASN B 1 33 ? 1.919 -13.406 -0.596 1 98.5 33 ASN B O 1
ATOM 1522 N N . ALA B 1 34 ? 2.52 -11.602 -1.782 1 98.44 34 ALA B N 1
ATOM 1523 C CA . ALA B 1 34 ? 2.168 -12.188 -3.072 1 98.44 34 ALA B CA 1
ATOM 1524 C C . ALA B 1 34 ? 3.172 -13.266 -3.477 1 98.44 34 ALA B C 1
ATOM 1526 O O . ALA B 1 34 ? 2.814 -14.234 -4.145 1 98.44 34 ALA B O 1
ATOM 1527 N N . LEU B 1 35 ? 4.406 -13.125 -3.066 1 98.25 35 LEU B N 1
ATOM 1528 C CA . LEU B 1 35 ? 5.445 -14.055 -3.498 1 98.25 35 LEU B CA 1
ATOM 1529 C C . LEU B 1 35 ? 5.574 -15.219 -2.516 1 98.25 35 LEU B C 1
ATOM 1531 O O . LEU B 1 35 ? 5.977 -16.312 -2.9 1 98.25 35 LEU B O 1
ATOM 1535 N N . ARG B 1 36 ? 5.215 -15.078 -1.303 1 97.69 36 ARG B N 1
ATOM 1536 C CA . ARG B 1 36 ? 5.438 -16.016 -0.213 1 97.69 36 ARG B CA 1
ATOM 1537 C C . ARG B 1 36 ? 4.785 -17.375 -0.516 1 97.69 36 ARG B C 1
ATOM 1539 O O . ARG B 1 36 ? 5.367 -18.422 -0.248 1 97.69 36 ARG B O 1
ATOM 1546 N N . PRO B 1 37 ? 3.613 -17.406 -1.152 1 97.94 37 PRO B N 1
ATOM 1547 C CA . PRO B 1 37 ? 2.986 -18.703 -1.387 1 97.94 37 PRO B CA 1
ATOM 1548 C C . PRO B 1 37 ? 3.834 -19.625 -2.27 1 97.94 37 PRO B C 1
ATOM 1550 O O . PRO B 1 37 ? 3.822 -20.844 -2.092 1 97.94 37 PRO B O 1
ATOM 1553 N N . PHE B 1 38 ? 4.582 -19.109 -3.162 1 97.5 38 PHE B N 1
ATOM 1554 C CA . PHE B 1 38 ? 5.402 -19.906 -4.059 1 97.5 38 PHE B CA 1
ATOM 1555 C C . PHE B 1 38 ? 6.547 -20.578 -3.303 1 97.5 38 PHE B C 1
ATOM 1557 O O . PHE B 1 38 ? 7.18 -21.5 -3.809 1 97.5 38 PHE B O 1
ATOM 1564 N N . SER B 1 39 ? 6.852 -20.094 -2.168 1 95.38 39 SER B N 1
ATOM 1565 C CA . SER B 1 39 ? 7.953 -20.641 -1.381 1 95.38 39 SER B CA 1
ATOM 1566 C C . SER B 1 39 ? 7.473 -21.719 -0.422 1 95.38 39 SER B C 1
ATOM 1568 O O . SER B 1 39 ? 8.258 -22.266 0.354 1 95.38 39 SER B O 1
ATOM 1570 N N . LYS B 1 40 ? 6.238 -22 -0.41 1 95.69 40 LYS B N 1
ATOM 1571 C CA . LYS B 1 40 ? 5.664 -22.969 0.529 1 95.69 40 LYS B CA 1
ATOM 1572 C C . LYS B 1 40 ? 5.512 -24.344 -0.112 1 95.69 40 LYS B C 1
ATOM 1574 O O . LYS B 1 40 ? 5.453 -24.453 -1.338 1 95.69 40 LYS B O 1
ATOM 1579 N N . PRO B 1 41 ? 5.336 -25.391 0.631 1 94.25 41 PRO B N 1
ATOM 1580 C CA . PRO B 1 41 ? 5.371 -26.766 0.165 1 94.25 41 PRO B CA 1
ATOM 1581 C C . PRO B 1 41 ? 4.312 -27.062 -0.896 1 94.25 41 PRO B C 1
ATOM 1583 O O . PRO B 1 41 ? 4.598 -27.75 -1.886 1 94.25 41 PRO B O 1
ATOM 1586 N N . PRO B 1 42 ? 3.166 -26.5 -0.857 1 92.94 42 PRO B N 1
ATOM 1587 C CA . PRO B 1 42 ? 2.164 -26.859 -1.864 1 92.94 42 PRO B CA 1
ATOM 1588 C C . PRO B 1 42 ? 2.559 -26.406 -3.271 1 92.94 42 PRO B C 1
ATOM 1590 O O . PRO B 1 42 ? 2.111 -27 -4.258 1 92.94 42 PRO B O 1
ATOM 1593 N N . LEU B 1 43 ? 3.455 -25.453 -3.377 1 95.25 43 LEU B N 1
ATOM 1594 C CA . LEU B 1 43 ? 3.779 -24.938 -4.699 1 95.25 43 LEU B CA 1
ATOM 1595 C C . LEU B 1 43 ? 5.262 -25.109 -5.004 1 95.25 43 LEU B C 1
ATOM 1597 O O . LEU B 1 43 ? 5.754 -24.609 -6.023 1 95.25 43 LEU B O 1
ATOM 1601 N N . ALA B 1 44 ? 5.902 -25.781 -4.137 1 90.75 44 ALA B N 1
ATOM 1602 C CA . ALA B 1 44 ? 7.344 -25.953 -4.277 1 90.75 44 ALA B CA 1
ATOM 1603 C C . ALA B 1 44 ? 7.695 -26.547 -5.637 1 90.75 44 ALA B C 1
ATOM 1605 O O . ALA B 1 44 ? 8.672 -26.141 -6.27 1 90.75 44 ALA B O 1
ATOM 1606 N N . LYS B 1 45 ? 6.93 -27.438 -6.145 1 88.5 45 LYS B N 1
ATOM 1607 C CA . LYS B 1 45 ? 7.203 -28.109 -7.418 1 88.5 45 LYS B CA 1
ATOM 1608 C C . LYS B 1 45 ? 6.383 -27.484 -8.547 1 88.5 45 LYS B C 1
ATOM 1610 O O . LYS B 1 45 ? 6.938 -26.906 -9.477 1 88.5 45 LYS B O 1
ATOM 1615 N N . THR B 1 46 ? 5.086 -27.422 -8.383 1 89.69 46 THR B N 1
ATOM 1616 C CA . THR B 1 46 ? 4.199 -27 -9.461 1 89.69 46 THR B CA 1
ATOM 1617 C C . THR B 1 46 ? 4.32 -25.5 -9.703 1 89.69 46 THR B C 1
ATOM 1619 O O . THR B 1 46 ? 4.078 -25.016 -10.812 1 89.69 46 THR B O 1
ATOM 1622 N N . GLY B 1 47 ? 4.789 -24.781 -8.703 1 94.81 47 GLY B N 1
ATOM 1623 C CA . GLY B 1 47 ? 4.938 -23.344 -8.836 1 94.81 47 GLY B CA 1
ATOM 1624 C C . GLY B 1 47 ? 6.078 -22.938 -9.75 1 94.81 47 GLY B C 1
ATOM 1625 O O . GLY B 1 47 ? 6.094 -21.828 -10.281 1 94.81 47 GLY B O 1
ATOM 1626 N N . GLY B 1 48 ? 6.953 -23.859 -9.906 1 94.81 48 GLY B N 1
ATOM 1627 C CA . GLY B 1 48 ? 8.156 -23.547 -10.664 1 94.81 48 GLY B CA 1
ATOM 1628 C C . GLY B 1 48 ? 7.875 -23.203 -12.117 1 94.81 48 GLY B C 1
ATOM 1629 O O . GLY B 1 48 ? 8.555 -22.359 -12.703 1 94.81 48 GLY B O 1
ATOM 1630 N N . SER B 1 49 ? 6.93 -23.828 -12.727 1 93.5 49 SER B N 1
ATOM 1631 C CA . SER B 1 49 ? 6.602 -23.562 -14.125 1 93.5 49 SER B CA 1
ATOM 1632 C C . SER B 1 49 ? 5.641 -22.391 -14.258 1 93.5 49 SER B C 1
ATOM 1634 O O . SER B 1 49 ? 5.512 -21.797 -15.336 1 93.5 49 SER B O 1
ATOM 1636 N N . VAL B 1 50 ? 4.996 -22.031 -13.211 1 96.5 50 VAL B N 1
ATOM 1637 C CA . VAL B 1 50 ? 3.986 -20.969 -13.227 1 96.5 50 VAL B CA 1
ATOM 1638 C C . VAL B 1 50 ? 4.633 -19.641 -12.867 1 96.5 50 VAL B C 1
ATOM 1640 O O . VAL B 1 50 ? 4.305 -18.609 -13.453 1 96.5 50 VAL B O 1
ATOM 1643 N N . LEU B 1 51 ? 5.57 -19.672 -11.984 1 97.38 51 LEU B N 1
ATOM 1644 C CA . LEU B 1 51 ? 6.152 -18.5 -11.344 1 97.38 51 LEU B CA 1
ATOM 1645 C C . LEU B 1 51 ? 6.73 -17.547 -12.383 1 97.38 51 LEU B C 1
ATOM 1647 O O . LEU B 1 51 ? 6.473 -16.344 -12.328 1 97.38 51 LEU B O 1
ATOM 1651 N N . PRO B 1 52 ? 7.453 -17.984 -13.406 1 96.88 52 PRO B N 1
ATOM 1652 C CA . PRO B 1 52 ? 8.016 -17.031 -14.375 1 96.88 52 PRO B CA 1
ATOM 1653 C C . PRO B 1 52 ? 6.945 -16.234 -15.117 1 96.88 52 PRO B C 1
ATOM 1655 O O . PRO B 1 52 ? 7.117 -15.039 -15.359 1 96.88 52 PRO B O 1
ATOM 1658 N N . HIS B 1 53 ? 5.867 -16.875 -15.375 1 96 53 HIS B N 1
ATOM 1659 C CA . HIS B 1 53 ? 4.781 -16.203 -16.094 1 96 53 HIS B CA 1
ATOM 1660 C C . HIS B 1 53 ? 3.996 -15.281 -15.156 1 96 53 HIS B C 1
ATOM 1662 O O . HIS B 1 53 ? 3.623 -14.172 -15.539 1 96 53 HIS B O 1
ATOM 1668 N N . TRP B 1 54 ? 3.754 -15.773 -13.992 1 97.75 54 TRP B N 1
ATOM 1669 C CA . TRP B 1 54 ? 3.055 -14.977 -12.992 1 97.75 54 TRP B CA 1
ATOM 1670 C C . TRP B 1 54 ? 3.844 -13.711 -12.656 1 97.75 54 TRP B C 1
ATOM 1672 O O . TRP B 1 54 ? 3.305 -12.609 -12.695 1 97.75 54 TRP B O 1
ATOM 1682 N N . PHE B 1 55 ? 5.133 -13.883 -12.336 1 97.75 55 PHE B N 1
ATOM 1683 C CA . PHE B 1 55 ? 5.941 -12.766 -11.859 1 97.75 55 PHE B CA 1
ATOM 1684 C C . PHE B 1 55 ? 6.098 -11.711 -12.953 1 97.75 55 PHE B C 1
ATOM 1686 O O . PHE B 1 55 ? 6.109 -10.508 -12.664 1 97.75 55 PHE B O 1
ATOM 1693 N N . SER B 1 56 ? 6.254 -12.102 -14.18 1 94.75 56 SER B N 1
ATOM 1694 C CA . SER B 1 56 ? 6.367 -11.133 -15.266 1 94.75 56 SER B CA 1
ATOM 1695 C C . SER B 1 56 ? 5.145 -10.227 -15.336 1 94.75 56 SER B C 1
ATOM 1697 O O . SER B 1 56 ? 5.273 -9.008 -15.453 1 94.75 56 SER B O 1
ATOM 1699 N N . GLY B 1 57 ? 4.016 -10.789 -15.227 1 94.94 57 GLY B N 1
ATOM 1700 C CA . GLY B 1 57 ? 2.793 -10 -15.203 1 94.94 57 GLY B CA 1
ATOM 1701 C C . GLY B 1 57 ? 2.676 -9.117 -13.984 1 94.94 57 GLY B C 1
ATOM 1702 O O . GLY B 1 57 ? 2.287 -7.949 -14.086 1 94.94 57 GLY B O 1
ATOM 1703 N N . PHE B 1 58 ? 2.998 -9.688 -12.859 1 97.94 58 PHE B N 1
ATOM 1704 C CA . PHE B 1 58 ? 2.992 -8.969 -11.594 1 97.94 58 PHE B CA 1
ATOM 1705 C C . PHE B 1 58 ? 3.969 -7.797 -11.633 1 97.94 58 PHE B C 1
ATOM 1707 O O . PHE B 1 58 ? 3.631 -6.688 -11.227 1 97.94 58 PHE B O 1
ATOM 1714 N N . PHE B 1 59 ? 5.148 -8.055 -12.172 1 96.38 59 PHE B N 1
ATOM 1715 C CA . PHE B 1 59 ? 6.219 -7.066 -12.227 1 96.38 59 PHE B CA 1
ATOM 1716 C C . PHE B 1 59 ? 5.859 -5.93 -13.18 1 96.38 59 PHE B C 1
ATOM 1718 O O . PHE B 1 59 ? 6.137 -4.766 -12.891 1 96.38 59 PHE B O 1
ATOM 1725 N N . ASP B 1 60 ? 5.207 -6.156 -14.266 1 94.44 60 ASP B N 1
ATOM 1726 C CA . ASP B 1 60 ? 4.887 -5.184 -15.305 1 94.44 60 ASP B CA 1
ATOM 1727 C C . ASP B 1 60 ? 4.039 -4.043 -14.75 1 94.44 60 ASP B C 1
ATOM 1729 O O . ASP B 1 60 ? 4.152 -2.902 -15.195 1 94.44 60 ASP B O 1
ATOM 1733 N N . THR B 1 61 ? 3.297 -4.32 -13.75 1 95.69 61 THR B N 1
ATOM 1734 C CA . THR B 1 61 ? 2.418 -3.295 -13.203 1 95.69 61 THR B CA 1
ATOM 1735 C C . THR B 1 61 ? 2.98 -2.748 -11.891 1 95.69 61 THR B C 1
ATOM 1737 O O . THR B 1 61 ? 2.975 -1.536 -11.664 1 95.69 61 THR B O 1
ATOM 1740 N N . THR B 1 62 ? 3.494 -3.643 -11.062 1 97.69 62 THR B N 1
ATOM 1741 C CA . THR B 1 62 ? 3.982 -3.275 -9.734 1 97.69 62 THR B CA 1
ATOM 1742 C C . THR B 1 62 ? 5.195 -2.354 -9.844 1 97.69 62 THR B C 1
ATOM 1744 O O . THR B 1 62 ? 5.391 -1.479 -8.992 1 97.69 62 THR B O 1
ATOM 1747 N N . ILE B 1 63 ? 5.938 -2.43 -10.961 1 96.25 63 ILE B N 1
ATOM 1748 C CA . ILE B 1 63 ? 7.16 -1.652 -11.141 1 96.25 63 ILE B CA 1
ATOM 1749 C C . ILE B 1 63 ? 6.82 -0.165 -11.203 1 96.25 63 ILE B C 1
ATOM 1751 O O . ILE B 1 63 ? 7.633 0.683 -10.836 1 96.25 63 ILE B O 1
ATOM 1755 N N . TYR B 1 64 ? 5.688 0.21 -11.586 1 97.12 64 TYR B N 1
ATOM 1756 C CA . TYR B 1 64 ? 5.281 1.61 -11.633 1 97.12 64 TYR B CA 1
ATOM 1757 C C . TYR B 1 64 ? 5.086 2.174 -10.234 1 97.12 64 TYR B C 1
ATOM 1759 O O . TYR B 1 64 ? 5.484 3.307 -9.953 1 97.12 64 TYR B O 1
ATOM 1767 N N . ALA B 1 65 ? 4.453 1.396 -9.375 1 96.94 65 ALA B N 1
ATOM 1768 C CA . ALA B 1 65 ? 4.305 1.837 -7.992 1 96.94 65 ALA B CA 1
ATOM 1769 C C . ALA B 1 65 ? 5.664 2.062 -7.34 1 96.94 65 ALA B C 1
ATOM 1771 O O . ALA B 1 65 ? 5.879 3.074 -6.668 1 96.94 65 ALA B O 1
ATOM 1772 N N . VAL B 1 66 ? 6.566 1.148 -7.605 1 97.25 66 VAL B N 1
ATOM 1773 C CA . VAL B 1 66 ? 7.906 1.229 -7.027 1 97.25 66 VAL B CA 1
ATOM 1774 C C . VAL B 1 66 ? 8.688 2.354 -7.699 1 97.25 66 VAL B C 1
ATOM 1776 O O . VAL B 1 66 ? 9.281 3.197 -7.02 1 97.25 66 VAL B O 1
ATOM 1779 N N . GLY B 1 67 ? 8.68 2.438 -8.977 1 97.06 67 GLY B N 1
ATOM 1780 C CA . GLY B 1 67 ? 9.5 3.357 -9.75 1 97.06 67 GLY B CA 1
ATOM 1781 C C . GLY B 1 67 ? 9.047 4.801 -9.625 1 97.06 67 GLY B C 1
ATOM 1782 O O . GLY B 1 67 ? 9.812 5.723 -9.922 1 97.06 67 GLY B O 1
ATOM 1783 N N . LEU B 1 68 ? 7.801 4.93 -9.211 1 97.88 68 LEU B N 1
ATOM 1784 C CA . LEU B 1 68 ? 7.289 6.297 -9.133 1 97.88 68 LEU B CA 1
ATOM 1785 C C . LEU B 1 68 ? 7.258 6.777 -7.688 1 97.88 68 LEU B C 1
ATOM 1787 O O . LEU B 1 68 ? 7.594 7.934 -7.406 1 97.88 68 LEU B O 1
ATOM 1791 N N . SER B 1 69 ? 6.875 5.996 -6.762 1 98.5 69 SER B N 1
ATOM 1792 C CA . SER B 1 69 ? 6.621 6.469 -5.402 1 98.5 69 SER B CA 1
ATOM 1793 C C . SER B 1 69 ? 7.918 6.867 -4.707 1 98.5 69 SER B C 1
ATOM 1795 O O . SER B 1 69 ? 7.977 7.906 -4.043 1 98.5 69 SER B O 1
ATOM 1797 N N . TYR B 1 70 ? 9.008 6.094 -4.852 1 98.69 70 TYR B N 1
ATOM 1798 C CA . TYR B 1 70 ? 10.25 6.398 -4.156 1 98.69 70 TYR B CA 1
ATOM 1799 C C . TYR B 1 70 ? 10.906 7.645 -4.738 1 98.69 70 TYR B C 1
ATOM 1801 O O . TYR B 1 70 ? 11.297 8.547 -3.994 1 98.69 70 TYR B O 1
ATOM 1809 N N . PRO B 1 71 ? 11.055 7.82 -6.078 1 98.75 71 PRO B N 1
ATOM 1810 C CA . PRO B 1 71 ? 11.633 9.055 -6.617 1 98.75 71 PRO B CA 1
ATOM 1811 C C . PRO B 1 71 ? 10.789 10.289 -6.297 1 98.75 71 PRO B C 1
ATOM 1813 O O . PRO B 1 71 ? 11.336 11.359 -6.023 1 98.75 71 PRO B O 1
ATOM 1816 N N . LEU B 1 72 ? 9.484 10.094 -6.316 1 98.88 72 LEU B N 1
ATOM 1817 C CA . LEU B 1 72 ? 8.633 11.234 -6.012 1 98.88 72 LEU B CA 1
ATOM 1818 C C . LEU B 1 72 ? 8.75 11.625 -4.543 1 98.88 72 LEU B C 1
ATOM 1820 O O . LEU B 1 72 ? 8.766 12.812 -4.211 1 98.88 72 LEU B O 1
ATOM 1824 N N . ALA B 1 73 ? 8.789 10.633 -3.688 1 98.88 73 ALA B N 1
ATOM 1825 C CA . ALA B 1 73 ? 9.016 10.93 -2.277 1 98.88 73 ALA B CA 1
ATOM 1826 C C . ALA B 1 73 ? 10.359 11.625 -2.07 1 98.88 73 ALA B C 1
ATOM 1828 O O . ALA B 1 73 ? 10.453 12.609 -1.329 1 98.88 73 ALA B O 1
ATOM 1829 N N . PHE B 1 74 ? 11.367 11.125 -2.762 1 98.88 74 PHE B N 1
ATOM 1830 C CA . PHE B 1 74 ? 12.703 11.711 -2.721 1 98.88 74 PHE B CA 1
ATOM 1831 C C . PHE B 1 74 ? 12.672 13.164 -3.178 1 98.88 74 PHE B C 1
ATOM 1833 O O . PHE B 1 74 ? 13.141 14.055 -2.467 1 98.88 74 PHE B O 1
ATOM 1840 N N . ALA B 1 75 ? 12.109 13.398 -4.305 1 98.88 75 ALA B N 1
ATOM 1841 C CA . ALA B 1 75 ? 12.094 14.734 -4.898 1 98.88 75 ALA B CA 1
ATOM 1842 C C . ALA B 1 75 ? 11.32 15.711 -4.027 1 98.88 75 ALA B C 1
ATOM 1844 O O . ALA B 1 75 ? 11.781 16.828 -3.77 1 98.88 75 ALA B O 1
ATOM 1845 N N . THR B 1 76 ? 10.164 15.328 -3.533 1 98.81 76 THR B N 1
ATOM 1846 C CA . THR B 1 76 ? 9.352 16.234 -2.732 1 98.81 76 THR B CA 1
ATOM 1847 C C . THR B 1 76 ? 9.992 16.484 -1.372 1 98.81 76 THR B C 1
ATOM 1849 O O . THR B 1 76 ? 9.883 17.578 -0.815 1 98.81 76 THR B O 1
ATOM 1852 N N . ALA B 1 77 ? 10.648 15.484 -0.856 1 98.81 77 ALA B N 1
ATOM 1853 C CA . ALA B 1 77 ? 11.383 15.68 0.393 1 98.81 77 ALA B CA 1
ATOM 1854 C C . ALA B 1 77 ? 12.523 16.672 0.209 1 98.81 77 ALA B C 1
ATOM 1856 O O . ALA B 1 77 ? 12.766 17.516 1.075 1 98.81 77 ALA B O 1
ATOM 1857 N N . LEU B 1 78 ? 13.195 16.625 -0.891 1 98.62 78 LEU B N 1
ATOM 1858 C CA . LEU B 1 78 ? 14.273 17.578 -1.173 1 98.62 78 LEU B CA 1
ATOM 1859 C C . LEU B 1 78 ? 13.727 18.984 -1.334 1 98.62 78 LEU B C 1
ATOM 1861 O O . LEU B 1 78 ? 14.352 19.953 -0.891 1 98.62 78 LEU B O 1
ATOM 1865 N N . LEU B 1 79 ? 12.641 19.078 -1.953 1 98.44 79 LEU B N 1
ATOM 1866 C CA . LEU B 1 79 ? 12.016 20.391 -2.09 1 98.44 79 LEU B CA 1
ATOM 1867 C C . LEU B 1 79 ? 11.648 20.953 -0.726 1 98.44 79 LEU B C 1
ATOM 1869 O O . LEU B 1 79 ? 11.812 22.156 -0.485 1 98.44 79 LEU B O 1
ATOM 1873 N N . ASN B 1 80 ? 11.188 20.156 0.151 1 98.12 80 ASN B N 1
ATOM 1874 C CA . ASN B 1 80 ? 10.875 20.594 1.51 1 98.12 80 ASN B CA 1
ATOM 1875 C C . ASN B 1 80 ? 12.133 21.047 2.25 1 98.12 80 ASN B C 1
ATOM 1877 O O . ASN B 1 80 ? 12.109 22.078 2.928 1 98.12 80 ASN B O 1
ATOM 1881 N N . ALA B 1 81 ? 13.125 20.344 2.094 1 97.5 81 ALA B N 1
ATOM 1882 C CA . ALA B 1 81 ? 14.328 20.547 2.906 1 97.5 81 ALA B CA 1
ATOM 1883 C C . ALA B 1 81 ? 15.234 21.594 2.291 1 97.5 81 ALA B C 1
ATOM 1885 O O . ALA B 1 81 ? 16.141 22.109 2.953 1 97.5 81 ALA B O 1
ATOM 1886 N N . GLY B 1 82 ? 15.094 21.969 1.097 1 95.38 82 GLY B N 1
ATOM 1887 C CA . GLY B 1 82 ? 16.031 22.828 0.406 1 95.38 82 GLY B CA 1
ATOM 1888 C C . GLY B 1 82 ? 15.375 24.062 -0.189 1 95.38 82 GLY B C 1
ATOM 1889 O O . GLY B 1 82 ? 15.578 25.188 0.295 1 95.38 82 GLY B O 1
ATOM 1890 N N . LYS B 1 83 ? 14.523 23.875 -1.175 1 94.31 83 LYS B N 1
ATOM 1891 C CA . LYS B 1 83 ? 13.969 24.984 -1.949 1 94.31 83 LYS B CA 1
ATOM 1892 C C . LYS B 1 83 ? 12.828 25.656 -1.199 1 94.31 83 LYS B C 1
ATOM 1894 O O . LYS B 1 83 ? 12.727 26.891 -1.195 1 94.31 83 LYS B O 1
ATOM 1899 N N . TYR B 1 84 ? 11.984 24.953 -0.554 1 94.94 84 TYR B N 1
ATOM 1900 C CA . TYR B 1 84 ? 10.805 25.484 0.104 1 94.94 84 TYR B CA 1
ATOM 1901 C C . TYR B 1 84 ? 10.867 25.266 1.61 1 94.94 84 TYR B C 1
ATOM 1903 O O . TYR B 1 84 ? 9.875 24.859 2.23 1 94.94 84 TYR B O 1
ATOM 1911 N N . VAL B 1 85 ? 11.93 25.453 2.158 1 92.94 85 VAL B N 1
ATOM 1912 C CA . VAL B 1 85 ? 12.18 25.219 3.578 1 92.94 85 VAL B CA 1
ATOM 1913 C C . VAL B 1 85 ? 11.211 26.062 4.41 1 92.94 85 VAL B C 1
ATOM 1915 O O . VAL B 1 85 ? 10.711 25.609 5.438 1 92.94 85 VAL B O 1
ATOM 1918 N N . GLY B 1 86 ? 11.016 27.359 4.012 1 90.19 86 GLY B N 1
ATOM 1919 C CA . GLY B 1 86 ? 10.156 28.25 4.777 1 90.19 86 GLY B CA 1
ATOM 1920 C C . GLY B 1 86 ? 10.562 28.359 6.234 1 90.19 86 GLY B C 1
ATOM 1921 O O . GLY B 1 86 ? 11.734 28.609 6.539 1 90.19 86 GLY B O 1
ATOM 1922 N N . ASP B 1 87 ? 9.609 28.188 7.152 1 90.56 87 ASP B N 1
ATOM 1923 C CA . ASP B 1 87 ? 9.844 28.375 8.586 1 90.56 87 ASP B CA 1
ATOM 1924 C C . ASP B 1 87 ? 10.055 27.031 9.273 1 90.56 87 ASP B C 1
ATOM 1926 O O . ASP B 1 87 ? 9.875 26.922 10.492 1 90.56 87 ASP B O 1
ATOM 1930 N N . LEU B 1 88 ? 10.383 26.062 8.477 1 94.44 88 LEU B N 1
ATOM 1931 C CA . LEU B 1 88 ? 10.695 24.781 9.102 1 94.44 88 LEU B CA 1
ATOM 1932 C C . LEU B 1 88 ? 11.898 24.906 10.031 1 94.44 88 LEU B C 1
ATOM 1934 O O . LEU B 1 88 ? 12.875 25.578 9.688 1 94.44 88 LEU B O 1
ATOM 1938 N N . ASP B 1 89 ? 11.797 24.312 11.164 1 95.38 89 ASP B N 1
ATOM 1939 C CA . ASP B 1 89 ? 12.969 24.297 12.039 1 95.38 89 ASP B CA 1
ATOM 1940 C C . ASP B 1 89 ? 14.016 23.312 11.523 1 95.38 89 ASP B C 1
ATOM 1942 O O . ASP B 1 89 ? 13.734 22.5 10.633 1 95.38 89 ASP B O 1
ATOM 1946 N N . ASP B 1 90 ? 15.195 23.312 12.078 1 96.94 90 ASP B N 1
ATOM 1947 C CA . ASP B 1 90 ? 16.328 22.531 11.602 1 96.94 90 ASP B CA 1
ATOM 1948 C C . ASP B 1 90 ? 16.047 21.031 11.766 1 96.94 90 ASP B C 1
ATOM 1950 O O . ASP B 1 90 ? 16.422 20.234 10.906 1 96.94 90 ASP B O 1
ATOM 1954 N N . THR B 1 91 ? 15.492 20.625 12.828 1 97.5 91 THR B N 1
ATOM 1955 C CA . THR B 1 91 ? 15.203 19.219 13.078 1 97.5 91 THR B CA 1
ATOM 1956 C C . THR B 1 91 ? 14.266 18.656 12.016 1 97.5 91 THR B C 1
ATOM 1958 O O . THR B 1 91 ? 14.516 17.578 11.453 1 97.5 91 THR B O 1
ATOM 1961 N N . THR B 1 92 ? 13.219 19.359 11.727 1 97.56 92 THR B N 1
ATOM 1962 C CA . THR B 1 92 ? 12.258 18.938 10.719 1 97.56 92 THR B CA 1
ATOM 1963 C C . THR B 1 92 ? 12.914 18.844 9.344 1 97.56 92 THR B C 1
ATOM 1965 O O . THR B 1 92 ? 12.688 17.875 8.609 1 97.56 92 THR B O 1
ATOM 1968 N N . ARG B 1 93 ? 13.68 19.844 9.023 1 97.88 93 ARG B N 1
ATOM 1969 C CA . ARG B 1 93 ? 14.406 19.844 7.762 1 97.88 93 ARG B CA 1
ATOM 1970 C C . ARG B 1 93 ? 15.297 18.609 7.652 1 97.88 93 ARG B C 1
ATOM 1972 O O . ARG B 1 93 ? 15.344 17.953 6.602 1 97.88 93 ARG B O 1
ATOM 1979 N N . TYR B 1 94 ? 15.969 18.297 8.711 1 98.38 94 TYR B N 1
ATOM 1980 C CA . TYR B 1 94 ? 16.828 17.125 8.734 1 98.38 94 TYR B CA 1
ATOM 1981 C C . TYR B 1 94 ? 16.016 15.852 8.516 1 98.38 94 TYR B C 1
ATOM 1983 O O . TYR B 1 94 ? 16.453 14.938 7.816 1 98.38 94 TYR B O 1
ATOM 1991 N N . LEU B 1 95 ? 14.859 15.75 9.078 1 98.81 95 LEU B N 1
ATOM 1992 C CA . LEU B 1 95 ? 14.008 14.57 8.93 1 98.81 95 LEU B CA 1
ATOM 1993 C C . LEU B 1 95 ? 13.602 14.375 7.473 1 98.81 95 LEU B C 1
ATOM 1995 O O . LEU B 1 95 ? 13.602 13.242 6.973 1 98.81 95 LEU B O 1
ATOM 1999 N N . TYR B 1 96 ? 13.273 15.461 6.746 1 98.81 96 TYR B N 1
ATOM 2000 C CA . TYR B 1 96 ? 12.977 15.359 5.32 1 98.81 96 TYR B CA 1
ATOM 2001 C C . TYR B 1 96 ? 14.211 14.898 4.547 1 98.81 96 TYR B C 1
ATOM 2003 O O . TYR B 1 96 ? 14.109 14.039 3.664 1 98.81 96 TYR B O 1
ATOM 2011 N N . TRP B 1 97 ? 15.359 15.422 4.949 1 98.69 97 TRP B N 1
ATOM 2012 C CA . TRP B 1 97 ? 16.594 15.023 4.289 1 98.69 97 TRP B CA 1
ATOM 2013 C C . TRP B 1 97 ? 16.891 13.555 4.535 1 98.69 97 TRP B C 1
ATOM 2015 O O . TRP B 1 97 ? 17.266 12.82 3.607 1 98.69 97 TRP B O 1
ATOM 2025 N N . ALA B 1 98 ? 16.797 13.125 5.723 1 98.88 98 ALA B N 1
ATOM 2026 C CA . ALA B 1 98 ? 17.062 11.734 6.07 1 98.88 98 ALA B CA 1
ATOM 2027 C C . ALA B 1 98 ? 16.094 10.797 5.344 1 98.88 98 ALA B C 1
ATOM 2029 O O . ALA B 1 98 ? 16.5 9.758 4.816 1 98.88 98 ALA B O 1
ATOM 2030 N N . GLY B 1 99 ? 14.797 11.203 5.293 1 98.94 99 GLY B N 1
ATOM 2031 C CA . GLY B 1 99 ? 13.836 10.43 4.52 1 98.94 99 GLY B CA 1
ATOM 2032 C C . GLY B 1 99 ? 14.211 10.312 3.053 1 98.94 99 GLY B C 1
ATOM 2033 O O . GLY B 1 99 ? 14.109 9.227 2.469 1 98.94 99 GLY B O 1
ATOM 2034 N N . ALA B 1 100 ? 14.641 11.398 2.506 1 98.94 100 ALA B N 1
ATOM 2035 C CA . ALA B 1 100 ? 15.07 11.398 1.108 1 98.94 100 ALA B CA 1
ATOM 2036 C C . ALA B 1 100 ? 16.234 10.438 0.896 1 98.94 100 ALA B C 1
ATOM 2038 O O . ALA B 1 100 ? 16.25 9.664 -0.066 1 98.94 100 ALA B O 1
ATOM 2039 N N . ALA B 1 101 ? 17.203 10.461 1.784 1 98.88 101 ALA B N 1
ATOM 2040 C CA . ALA B 1 101 ? 18.375 9.578 1.684 1 98.88 101 ALA B CA 1
ATOM 2041 C C . ALA B 1 101 ? 17.953 8.117 1.741 1 98.88 101 ALA B C 1
ATOM 2043 O O . ALA B 1 101 ? 18.422 7.293 0.949 1 98.88 101 ALA B O 1
ATOM 2044 N N . PHE B 1 102 ? 17.047 7.828 2.674 1 98.94 102 PHE B N 1
ATOM 2045 C CA . PHE B 1 102 ? 16.562 6.453 2.779 1 98.94 102 PHE B CA 1
ATOM 2046 C C . PHE B 1 102 ? 15.75 6.066 1.547 1 98.94 102 PHE B C 1
ATOM 2048 O O . PHE B 1 102 ? 15.836 4.93 1.077 1 98.94 102 PHE B O 1
ATOM 2055 N N . SER B 1 103 ? 14.945 7 1.002 1 98.81 103 SER B N 1
ATOM 2056 C CA . SER B 1 103 ? 14.211 6.711 -0.226 1 98.81 103 SER B CA 1
ATOM 2057 C C . SER B 1 103 ? 15.164 6.391 -1.375 1 98.81 103 SER B C 1
ATOM 2059 O O . SER B 1 103 ? 14.914 5.473 -2.16 1 98.81 103 SER B O 1
ATOM 2061 N N . ALA B 1 104 ? 16.25 7.082 -1.489 1 98.62 104 ALA B N 1
ATOM 2062 C CA . ALA B 1 104 ? 17.266 6.793 -2.506 1 98.62 104 ALA B CA 1
ATOM 2063 C C . ALA B 1 104 ? 17.922 5.441 -2.254 1 98.62 104 ALA B C 1
ATOM 2065 O O . ALA B 1 104 ? 18.281 4.73 -3.199 1 98.62 104 ALA B O 1
ATOM 2066 N N . GLY B 1 105 ? 18.078 5.113 -0.987 1 98.69 105 GLY B N 1
ATOM 2067 C CA . GLY B 1 105 ? 18.688 3.852 -0.604 1 98.69 105 GLY B CA 1
ATOM 2068 C C . GLY B 1 105 ? 17.922 2.643 -1.104 1 98.69 105 GLY B C 1
ATOM 2069 O O . GLY B 1 105 ? 18.484 1.55 -1.219 1 98.69 105 GLY B O 1
ATOM 2070 N N . HIS B 1 106 ? 16.656 2.816 -1.333 1 98.5 106 HIS B N 1
ATOM 2071 C CA . HIS B 1 106 ? 15.844 1.741 -1.893 1 98.5 106 HIS B CA 1
ATOM 2072 C C . HIS B 1 106 ? 16.469 1.188 -3.17 1 98.5 106 HIS B C 1
ATOM 2074 O O . HIS B 1 106 ? 16.5 -0.027 -3.379 1 98.5 106 HIS B O 1
ATOM 2080 N N . PHE B 1 107 ? 17.062 2.035 -3.949 1 98 107 PHE B N 1
ATOM 2081 C CA . PHE B 1 107 ? 17.516 1.648 -5.277 1 98 107 PHE B CA 1
ATOM 2082 C C . PHE B 1 107 ? 18.891 0.969 -5.199 1 98 107 PHE B C 1
ATOM 2084 O O . PHE B 1 107 ? 19.328 0.359 -6.172 1 98 107 PHE B O 1
ATOM 2091 N N . LEU B 1 108 ? 19.547 1.025 -4.059 1 98.19 108 LEU B N 1
ATOM 2092 C CA . LEU B 1 108 ? 20.781 0.268 -3.867 1 98.19 108 LEU B CA 1
ATOM 2093 C C . LEU B 1 108 ? 20.516 -1.231 -3.932 1 98.19 108 LEU B C 1
ATOM 2095 O O . LEU B 1 108 ? 21.422 -2.018 -4.223 1 98.19 108 LEU B O 1
ATOM 2099 N N . TYR B 1 109 ? 19.328 -1.632 -3.705 1 98.38 109 TYR B N 1
ATOM 2100 C CA . TYR B 1 109 ? 18.953 -3.039 -3.748 1 98.38 109 TYR B CA 1
ATOM 2101 C C . TYR B 1 109 ? 18.547 -3.451 -5.16 1 98.38 109 TYR B C 1
ATOM 2103 O O . TYR B 1 109 ? 18.359 -4.637 -5.434 1 98.38 109 TYR B O 1
ATOM 2111 N N . GLY B 1 110 ? 18.422 -2.545 -6.055 1 97 110 GLY B N 1
ATOM 2112 C CA . GLY B 1 110 ? 17.922 -2.758 -7.406 1 97 110 GLY B CA 1
ATOM 2113 C C . GLY B 1 110 ? 18.719 -3.811 -8.172 1 97 110 GLY B C 1
ATOM 2114 O O . GLY B 1 110 ? 18.141 -4.789 -8.648 1 97 110 GLY B O 1
ATOM 2115 N N . PRO B 1 111 ? 20 -3.676 -8.289 1 97.81 111 PRO B N 1
ATOM 2116 C CA . PRO B 1 111 ? 20.781 -4.656 -9.039 1 97.81 111 PRO B CA 1
ATOM 2117 C C . PRO B 1 111 ? 20.672 -6.066 -8.469 1 97.81 111 PRO B C 1
ATOM 2119 O O . PRO B 1 111 ? 20.516 -7.031 -9.219 1 97.81 111 PRO B O 1
ATOM 2122 N N . GLY B 1 112 ? 20.719 -6.176 -7.176 1 97.81 112 GLY B N 1
ATOM 2123 C CA . GLY B 1 112 ? 20.531 -7.477 -6.551 1 97.81 112 GLY B CA 1
ATOM 2124 C C . GLY B 1 112 ? 19.141 -8.062 -6.805 1 97.81 112 GLY B C 1
ATOM 2125 O O . GLY B 1 112 ? 19.016 -9.25 -7.09 1 97.81 112 GLY B O 1
ATOM 2126 N N . ALA B 1 113 ? 18.188 -7.227 -6.773 1 97.19 113 ALA B N 1
ATOM 2127 C CA . ALA B 1 113 ? 16.828 -7.664 -7.047 1 97.19 113 ALA B CA 1
ATOM 2128 C C . ALA B 1 113 ? 16.688 -8.188 -8.477 1 97.19 113 ALA B C 1
ATOM 2130 O O . ALA B 1 113 ? 16.078 -9.227 -8.703 1 97.19 113 ALA B O 1
ATOM 2131 N N . MET B 1 114 ? 17.328 -7.508 -9.383 1 96.38 114 MET B N 1
ATOM 2132 C CA . MET B 1 114 ? 17.219 -7.891 -10.789 1 96.38 114 MET B CA 1
ATOM 2133 C C . MET B 1 114 ? 17.906 -9.227 -11.047 1 96.38 114 MET B C 1
ATOM 2135 O O . MET B 1 114 ? 17.453 -10.016 -11.875 1 96.38 114 MET B O 1
ATOM 2139 N N . GLN B 1 115 ? 18.938 -9.516 -10.352 1 97.75 115 GLN B N 1
ATOM 2140 C CA . GLN B 1 115 ? 19.625 -10.805 -10.484 1 97.75 115 GLN B CA 1
ATOM 2141 C C . GLN B 1 115 ? 18.75 -11.938 -9.938 1 97.75 115 GLN B C 1
ATOM 2143 O O . GLN B 1 115 ? 18.656 -13 -10.555 1 97.75 115 GLN B O 1
ATOM 2148 N N . ILE B 1 116 ? 18.188 -11.727 -8.852 1 97.69 116 ILE B N 1
ATOM 2149 C CA . ILE B 1 116 ? 17.312 -12.727 -8.25 1 97.69 116 ILE B CA 1
ATOM 2150 C C . ILE B 1 116 ? 16.094 -12.969 -9.156 1 97.69 116 ILE B C 1
ATOM 2152 O O . ILE B 1 116 ? 15.719 -14.109 -9.406 1 97.69 116 ILE B O 1
ATOM 2156 N N . ILE B 1 117 ? 15.555 -11.906 -9.68 1 97 117 ILE B N 1
ATOM 2157 C CA . ILE B 1 117 ? 14.391 -11.992 -10.555 1 97 117 ILE B CA 1
ATOM 2158 C C . ILE B 1 117 ? 14.742 -12.773 -11.812 1 97 117 ILE B C 1
ATOM 2160 O O . ILE B 1 117 ? 13.961 -13.594 -12.281 1 97 117 ILE B O 1
ATOM 2164 N N . ALA B 1 118 ? 15.898 -12.539 -12.297 1 95.56 118 ALA B N 1
ATOM 2165 C CA . ALA B 1 118 ? 16.328 -13.266 -13.492 1 95.56 118 ALA B CA 1
ATOM 2166 C C . ALA B 1 118 ? 16.344 -14.773 -13.242 1 95.56 118 ALA B C 1
ATOM 2168 O O . ALA B 1 118 ? 15.93 -15.555 -14.094 1 95.56 118 ALA B O 1
ATOM 2169 N N . ARG B 1 119 ? 16.766 -15.18 -12.094 1 95.56 119 ARG B N 1
ATOM 2170 C CA . ARG B 1 119 ? 16.797 -16.594 -11.75 1 95.56 119 ARG B CA 1
ATOM 2171 C C . ARG B 1 119 ? 15.391 -17.125 -11.484 1 95.56 119 ARG B C 1
ATOM 2173 O O . ARG B 1 119 ? 15.039 -18.234 -11.922 1 95.56 119 ARG B O 1
ATOM 2180 N N . MET B 1 120 ? 14.648 -16.391 -10.836 1 95.56 120 MET B N 1
ATOM 2181 C CA . MET B 1 120 ? 13.281 -16.766 -10.477 1 95.56 120 MET B CA 1
ATOM 2182 C C . MET B 1 120 ? 12.414 -16.922 -11.727 1 95.56 120 MET B C 1
ATOM 2184 O O . MET B 1 120 ? 11.531 -17.781 -11.758 1 95.56 120 MET B O 1
ATOM 2188 N N . CYS B 1 121 ? 12.758 -16.188 -12.773 1 95.12 121 CYS B N 1
ATOM 2189 C CA . CYS B 1 121 ? 11.922 -16.141 -13.961 1 95.12 121 CYS B CA 1
ATOM 2190 C C . CYS B 1 121 ? 12.578 -16.875 -15.125 1 95.12 121 CYS B C 1
ATOM 2192 O O . CYS B 1 121 ? 12.25 -16.625 -16.281 1 95.12 121 CYS B O 1
ATOM 2194 N N . ASP B 1 122 ? 13.5 -17.719 -14.758 1 94 122 ASP B N 1
ATOM 2195 C CA . ASP B 1 122 ? 14.078 -18.562 -15.797 1 94 122 ASP B CA 1
ATOM 2196 C C . ASP B 1 122 ? 13.016 -19.453 -16.422 1 94 122 ASP B C 1
ATOM 2198 O O . ASP B 1 122 ? 12.453 -20.328 -15.758 1 94 122 ASP B O 1
ATOM 2202 N N . LYS B 1 123 ? 12.773 -19.344 -17.688 1 92.06 123 LYS B N 1
ATOM 2203 C CA . LYS B 1 123 ? 11.742 -20.094 -18.391 1 92.06 123 LYS B CA 1
ATOM 2204 C C . LYS B 1 123 ? 12.344 -21.281 -19.156 1 92.06 123 LYS B C 1
ATOM 2206 O O . LYS B 1 123 ? 11.625 -22.156 -19.609 1 92.06 123 LYS B O 1
ATOM 2211 N N . GLU B 1 124 ? 13.547 -21.406 -19.25 1 93.38 124 GLU B N 1
ATOM 2212 C CA . GLU B 1 124 ? 14.211 -22.469 -20 1 93.38 124 GLU B CA 1
ATOM 2213 C C . GLU B 1 124 ? 14.234 -23.766 -19.203 1 93.38 124 GLU B C 1
ATOM 2215 O O . GLU B 1 124 ? 14.062 -24.859 -19.766 1 93.38 124 GLU B O 1
ATOM 2220 N N . ASN B 1 125 ? 14.453 -23.75 -17.906 1 89.56 125 ASN B N 1
ATOM 2221 C CA . ASN B 1 125 ? 14.469 -24.906 -17.016 1 89.56 125 ASN B CA 1
ATOM 2222 C C . ASN B 1 125 ? 13.648 -24.641 -15.758 1 89.56 125 ASN B C 1
ATOM 2224 O O . ASN B 1 125 ? 14.18 -24.672 -14.648 1 89.56 125 ASN B O 1
ATOM 2228 N N . PRO B 1 126 ? 12.375 -24.438 -16.031 1 89 126 PRO B N 1
ATOM 2229 C CA . PRO B 1 126 ? 11.539 -24.109 -14.875 1 89 126 PRO B CA 1
ATOM 2230 C C . PRO B 1 126 ? 11.383 -25.281 -13.914 1 89 126 PRO B C 1
ATOM 2232 O O . PRO B 1 126 ? 11.383 -26.438 -14.336 1 89 126 PRO B O 1
ATOM 2235 N N . GLY B 1 127 ? 11.312 -24.969 -12.609 1 89.88 127 GLY B N 1
ATOM 2236 C CA . GLY B 1 127 ? 11.148 -26 -11.609 1 89.88 127 GLY B CA 1
ATOM 2237 C C . GLY B 1 127 ? 11.43 -25.531 -10.195 1 89.88 127 GLY B C 1
ATOM 2238 O O . GLY B 1 127 ? 11.141 -24.375 -9.852 1 89.88 127 GLY B O 1
ATOM 2239 N N . VAL B 1 128 ? 11.93 -26.438 -9.461 1 91.81 128 VAL B N 1
ATOM 2240 C CA . VAL B 1 128 ? 12.141 -26.219 -8.031 1 91.81 128 VAL B CA 1
ATOM 2241 C C . VAL B 1 128 ? 13.109 -25.062 -7.82 1 91.81 128 VAL B C 1
ATOM 2243 O O . VAL B 1 128 ? 12.969 -24.281 -6.871 1 91.81 128 VAL B O 1
ATOM 2246 N N . LYS B 1 129 ? 13.992 -24.938 -8.719 1 93.81 129 LYS B N 1
ATOM 2247 C CA . LYS B 1 129 ? 14.969 -23.859 -8.602 1 93.81 129 LYS B CA 1
ATOM 2248 C C . LYS B 1 129 ? 14.289 -22.5 -8.641 1 93.81 129 LYS B C 1
ATOM 2250 O O . LYS B 1 129 ? 14.695 -21.578 -7.938 1 93.81 129 LYS B O 1
ATOM 2255 N N . ASN B 1 130 ? 13.305 -22.344 -9.383 1 95.69 130 ASN B N 1
ATOM 2256 C CA . ASN B 1 130 ? 12.547 -21.094 -9.453 1 95.69 130 ASN B CA 1
ATOM 2257 C C . ASN B 1 130 ? 11.898 -20.75 -8.109 1 95.69 130 ASN B C 1
ATOM 2259 O O . ASN B 1 130 ? 12.07 -19.641 -7.602 1 95.69 130 ASN B O 1
ATOM 2263 N N . THR B 1 131 ? 11.234 -21.719 -7.539 1 95.94 131 THR B N 1
ATOM 2264 C CA . THR B 1 131 ? 10.508 -21.453 -6.305 1 95.94 131 THR B CA 1
ATOM 2265 C C . THR B 1 131 ? 11.469 -21.281 -5.133 1 95.94 131 THR B C 1
ATOM 2267 O O . THR B 1 131 ? 11.203 -20.5 -4.219 1 95.94 131 THR B O 1
ATOM 2270 N N . GLN B 1 132 ? 12.57 -21.953 -5.191 1 95.31 132 GLN B N 1
ATOM 2271 C CA . GLN B 1 132 ? 13.562 -21.781 -4.137 1 95.31 132 GLN B CA 1
ATOM 2272 C C . GLN B 1 132 ? 14.141 -20.375 -4.145 1 95.31 132 GLN B C 1
ATOM 2274 O O . GLN B 1 132 ? 14.461 -19.812 -3.092 1 95.31 132 GLN B O 1
ATOM 2279 N N . THR B 1 133 ? 14.242 -19.859 -5.301 1 97.12 133 THR B N 1
ATOM 2280 C CA . THR B 1 133 ? 14.773 -18.5 -5.449 1 97.12 133 THR B CA 1
ATOM 2281 C C . THR B 1 133 ? 13.852 -17.484 -4.793 1 97.12 133 THR B C 1
ATOM 2283 O O . THR B 1 133 ? 14.289 -16.391 -4.43 1 97.12 133 THR B O 1
ATOM 2286 N N . THR B 1 134 ? 12.594 -17.844 -4.586 1 97.5 134 THR B N 1
ATOM 2287 C CA . THR B 1 134 ? 11.664 -16.922 -3.938 1 97.5 134 THR B CA 1
ATOM 2288 C C . THR B 1 134 ? 12.102 -16.625 -2.508 1 97.5 134 THR B C 1
ATOM 2290 O O . THR B 1 134 ? 11.914 -15.508 -2.012 1 97.5 134 THR B O 1
ATOM 2293 N N . HIS B 1 135 ? 12.734 -17.562 -1.834 1 97.5 135 HIS B N 1
ATOM 2294 C CA . HIS B 1 135 ? 13.25 -17.328 -0.487 1 97.5 135 HIS B CA 1
ATOM 2295 C C . HIS B 1 135 ? 14.297 -16.234 -0.475 1 97.5 135 HIS B C 1
ATOM 2297 O O . HIS B 1 135 ? 14.312 -15.391 0.427 1 97.5 135 HIS B O 1
ATOM 2303 N N . GLU B 1 136 ? 15.102 -16.234 -1.471 1 98 136 GLU B N 1
ATOM 2304 C CA . GLU B 1 136 ? 16.125 -15.195 -1.579 1 98 136 GLU B CA 1
ATOM 2305 C C . GLU B 1 136 ? 15.5 -13.812 -1.758 1 98 136 GLU B C 1
ATOM 2307 O O . GLU B 1 136 ? 15.945 -12.836 -1.15 1 98 136 GLU B O 1
ATOM 2312 N N . TRP B 1 137 ? 14.562 -13.781 -2.639 1 98.19 137 TRP B N 1
ATOM 2313 C CA . TRP B 1 137 ? 13.883 -12.508 -2.883 1 98.19 137 TRP B CA 1
ATOM 2314 C C . TRP B 1 137 ? 13.195 -12.008 -1.619 1 98.19 137 TRP B C 1
ATOM 2316 O O . TRP B 1 137 ? 13.281 -10.82 -1.288 1 98.19 137 TRP B O 1
ATOM 2326 N N . LEU B 1 138 ? 12.5 -12.883 -0.896 1 98.38 138 LEU 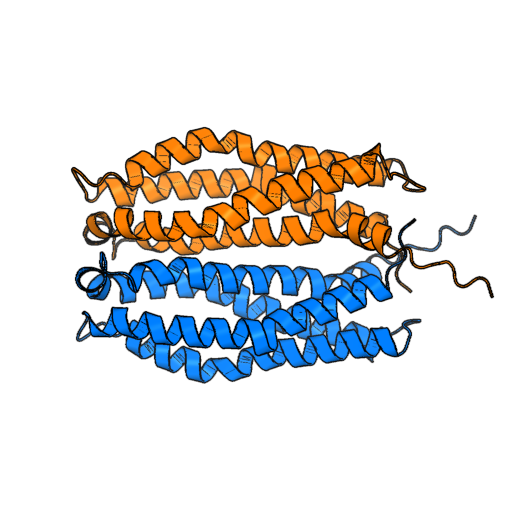B N 1
ATOM 2327 C CA . LEU B 1 138 ? 11.797 -12.516 0.327 1 98.38 138 LEU B CA 1
ATOM 2328 C C . LEU B 1 138 ? 12.766 -12 1.381 1 98.38 138 LEU B C 1
ATOM 2330 O O . LEU B 1 138 ? 12.477 -11.016 2.064 1 98.38 138 LEU B O 1
ATOM 2334 N N . ASP B 1 139 ? 13.875 -12.641 1.48 1 98.56 139 ASP B N 1
ATOM 2335 C CA . ASP B 1 139 ? 14.8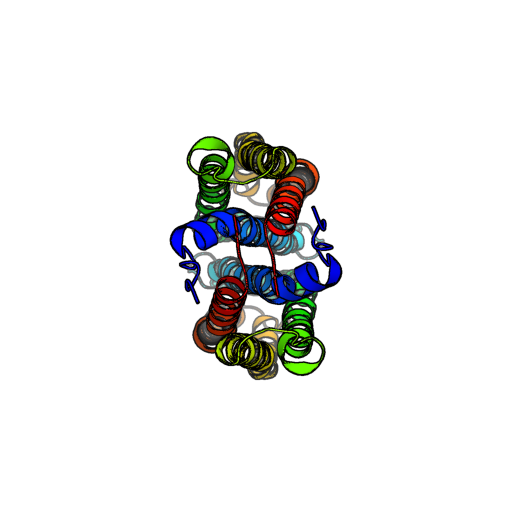91 -12.211 2.43 1 98.56 139 ASP B CA 1
ATOM 2336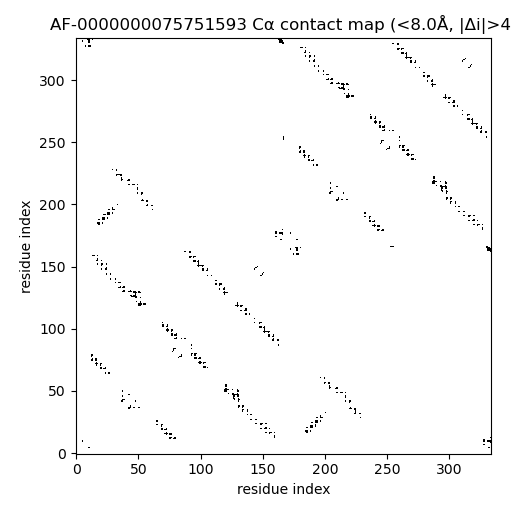 C C . ASP B 1 139 ? 15.422 -10.82 2.068 1 98.56 139 ASP B C 1
ATOM 2338 O O . ASP B 1 139 ? 15.547 -9.953 2.938 1 98.56 139 ASP B O 1
ATOM 2342 N N . MET B 1 140 ? 15.734 -10.594 0.901 1 98.56 140 MET B N 1
ATOM 2343 C CA . MET B 1 140 ? 16.234 -9.297 0.451 1 98.56 140 MET B CA 1
ATOM 2344 C C . MET B 1 140 ? 15.172 -8.219 0.639 1 98.56 140 MET B C 1
ATOM 2346 O O . MET B 1 140 ? 15.484 -7.105 1.073 1 98.56 140 MET B O 1
ATOM 2350 N N . ASN B 1 141 ? 13.977 -8.555 0.233 1 98.69 141 ASN B N 1
ATOM 2351 C CA . ASN B 1 141 ? 12.875 -7.609 0.4 1 98.69 141 ASN B CA 1
ATOM 2352 C C . ASN B 1 141 ? 12.703 -7.199 1.859 1 98.69 141 ASN B C 1
ATOM 2354 O O . ASN B 1 141 ? 12.539 -6.016 2.162 1 98.69 141 ASN B O 1
ATOM 2358 N N . PHE B 1 142 ? 12.75 -8.148 2.719 1 98.69 142 PHE B N 1
ATOM 2359 C CA . PHE B 1 142 ? 12.617 -7.863 4.145 1 98.69 142 PHE B CA 1
ATOM 2360 C C . PHE B 1 142 ? 13.758 -6.969 4.625 1 98.69 142 PHE B C 1
ATOM 2362 O O . PHE B 1 142 ? 13.523 -5.996 5.344 1 98.69 142 PHE B O 1
ATOM 2369 N N . THR B 1 143 ? 14.93 -7.312 4.242 1 98.81 143 THR B N 1
ATOM 2370 C CA . THR B 1 143 ? 16.094 -6.512 4.605 1 98.81 143 THR B CA 1
ATOM 2371 C C . THR B 1 143 ? 15.945 -5.082 4.086 1 98.81 143 THR B C 1
ATOM 2373 O O . THR B 1 143 ? 16.219 -4.121 4.812 1 98.81 143 THR B O 1
ATOM 2376 N N . ARG B 1 144 ? 15.523 -4.906 2.869 1 98.88 144 ARG B N 1
ATOM 2377 C CA . ARG B 1 144 ? 15.312 -3.59 2.273 1 98.88 144 ARG B CA 1
ATOM 2378 C C . ARG B 1 144 ? 14.258 -2.803 3.039 1 98.88 144 ARG B C 1
ATOM 2380 O O . ARG B 1 144 ? 14.445 -1.618 3.324 1 98.88 144 ARG B O 1
ATOM 2387 N N . ILE B 1 145 ? 13.188 -3.438 3.48 1 98.88 145 ILE B N 1
ATOM 2388 C CA . ILE B 1 145 ? 12.102 -2.789 4.211 1 98.88 145 ILE B CA 1
ATOM 2389 C C . ILE B 1 145 ? 12.617 -2.279 5.555 1 98.88 145 ILE B C 1
ATOM 2391 O O . ILE B 1 145 ? 12.359 -1.136 5.934 1 98.88 145 ILE B O 1
ATOM 2395 N N . ILE B 1 146 ? 13.422 -3.07 6.219 1 98.81 146 ILE B N 1
ATOM 2396 C CA . ILE B 1 146 ? 13.789 -2.703 7.582 1 98.81 146 ILE B CA 1
ATOM 2397 C C . ILE B 1 146 ? 14.961 -1.732 7.555 1 98.81 146 ILE B C 1
ATOM 2399 O O . ILE B 1 146 ? 15.156 -0.957 8.492 1 98.81 146 ILE B O 1
ATOM 2403 N N . THR B 1 147 ? 15.727 -1.718 6.457 1 98.88 147 THR B N 1
ATOM 2404 C CA . THR B 1 147 ? 16.938 -0.914 6.457 1 98.88 147 THR B CA 1
ATOM 2405 C C . THR B 1 147 ? 16.703 0.426 5.766 1 98.88 147 THR B C 1
ATOM 2407 O O . THR B 1 147 ? 17.375 1.419 6.082 1 98.88 147 THR B O 1
ATOM 2410 N N . VAL B 1 148 ? 15.734 0.423 4.797 1 98.81 148 VAL B N 1
ATOM 2411 C CA . VAL B 1 148 ? 15.664 1.677 4.055 1 98.81 148 VAL B CA 1
ATOM 2412 C C . VAL B 1 148 ? 14.211 2.129 3.934 1 98.81 148 VAL B C 1
ATOM 2414 O O . VAL B 1 148 ? 13.883 3.273 4.25 1 98.81 148 VAL B O 1
ATOM 2417 N N . ASP B 1 149 ? 13.289 1.259 3.555 1 98.94 149 ASP B N 1
ATOM 2418 C CA . ASP B 1 149 ? 11.914 1.681 3.311 1 98.94 149 ASP B CA 1
ATOM 2419 C C . ASP B 1 149 ? 11.219 2.086 4.609 1 98.94 149 ASP B C 1
ATOM 2421 O O . ASP B 1 149 ? 10.547 3.119 4.668 1 98.94 149 ASP B O 1
ATOM 2425 N N . GLY B 1 150 ? 11.336 1.231 5.633 1 98.88 150 GLY B N 1
ATOM 2426 C CA . GLY B 1 150 ? 10.773 1.543 6.934 1 98.88 150 GLY B CA 1
ATOM 2427 C C . GLY B 1 150 ? 11.328 2.82 7.535 1 98.88 150 GLY B C 1
ATOM 2428 O O . GLY B 1 150 ? 10.57 3.719 7.91 1 98.88 150 GLY B O 1
ATOM 2429 N N . PRO B 1 151 ? 12.594 2.91 7.617 1 98.94 151 PRO B N 1
ATOM 2430 C CA . PRO B 1 151 ? 13.203 4.137 8.141 1 98.94 151 PRO B CA 1
ATOM 2431 C C . PRO B 1 151 ? 12.789 5.379 7.359 1 98.94 151 PRO B C 1
ATOM 2433 O O . PRO B 1 151 ? 12.555 6.438 7.953 1 98.94 151 PRO B O 1
ATOM 2436 N N . ALA B 1 152 ? 12.695 5.305 6.016 1 98.94 152 ALA B N 1
ATOM 2437 C CA . ALA B 1 152 ? 12.195 6.434 5.234 1 98.94 152 ALA B CA 1
ATOM 2438 C C . ALA B 1 152 ? 10.812 6.867 5.719 1 98.94 152 ALA B C 1
ATOM 2440 O O . ALA B 1 152 ? 10.578 8.055 5.969 1 98.94 152 ALA B O 1
ATOM 2441 N N . TRP B 1 153 ? 9.945 5.945 5.844 1 98.94 153 TRP B N 1
ATOM 2442 C CA . TRP B 1 153 ? 8.586 6.238 6.285 1 98.94 153 TRP B CA 1
ATOM 2443 C C . TRP B 1 153 ? 8.586 6.879 7.668 1 98.94 153 TRP B C 1
ATOM 2445 O O . TRP B 1 153 ? 7.887 7.867 7.902 1 98.94 153 TRP B O 1
ATOM 2455 N N . ILE B 1 154 ? 9.414 6.32 8.594 1 98.94 154 ILE B N 1
ATOM 2456 C CA . ILE B 1 154 ? 9.5 6.852 9.945 1 98.94 154 ILE B CA 1
ATOM 2457 C C . ILE B 1 154 ? 9.969 8.305 9.906 1 98.94 154 ILE B C 1
ATOM 2459 O O . ILE B 1 154 ? 9.43 9.156 10.617 1 98.94 154 ILE B O 1
ATOM 2463 N N . MET B 1 155 ? 10.961 8.641 9.102 1 98.94 155 MET B N 1
ATOM 2464 C CA . MET B 1 155 ? 11.477 10 8.992 1 98.94 155 MET B CA 1
ATOM 2465 C C . MET B 1 155 ? 10.406 10.945 8.445 1 98.94 155 MET B C 1
ATOM 2467 O O . MET B 1 155 ? 10.211 12.039 8.977 1 98.94 155 MET B O 1
ATOM 2471 N N . TYR B 1 156 ? 9.734 10.531 7.414 1 98.88 156 TYR B N 1
ATOM 2472 C CA . TYR B 1 156 ? 8.695 11.367 6.832 1 98.88 156 TYR B CA 1
ATOM 2473 C C . TYR B 1 156 ? 7.535 11.555 7.809 1 98.88 156 TYR B C 1
ATOM 2475 O O . TYR B 1 156 ? 6.957 12.641 7.891 1 98.88 156 TYR B O 1
ATOM 2483 N N . PHE B 1 157 ? 7.223 10.492 8.445 1 98.62 157 PHE B N 1
ATOM 2484 C CA . PHE B 1 157 ? 6.176 10.57 9.461 1 98.62 157 PHE B CA 1
ATOM 2485 C C . PHE B 1 157 ? 6.543 11.57 10.547 1 98.62 157 PHE B C 1
ATOM 2487 O O . PHE B 1 157 ? 5.742 12.445 10.891 1 98.62 157 PHE B O 1
ATOM 2494 N N . ALA B 1 158 ? 7.699 11.477 11.047 1 98.12 158 ALA B N 1
ATOM 2495 C CA . ALA B 1 158 ? 8.188 12.398 12.07 1 98.12 158 ALA B CA 1
ATOM 2496 C C . ALA B 1 158 ? 8.258 13.828 11.531 1 98.12 158 ALA B C 1
ATOM 2498 O O . ALA B 1 158 ? 7.945 14.781 12.242 1 98.12 158 ALA B O 1
ATOM 2499 N N . ALA B 1 159 ? 8.664 13.977 10.32 1 98.06 159 ALA B N 1
ATOM 2500 C CA . ALA B 1 159 ? 8.766 15.305 9.719 1 98.06 159 ALA B CA 1
ATOM 2501 C C . ALA B 1 159 ? 7.395 15.977 9.656 1 98.06 159 ALA B C 1
ATOM 2503 O O . ALA B 1 159 ? 7.246 17.141 10.047 1 98.06 159 ALA B O 1
ATOM 2504 N N . VAL B 1 160 ? 6.406 15.258 9.203 1 96.94 160 VAL B N 1
ATOM 2505 C CA . VAL B 1 160 ? 5.062 15.812 9.078 1 96.94 160 VAL B CA 1
ATOM 2506 C C . VAL B 1 160 ? 4.496 16.125 10.461 1 96.94 160 VAL B C 1
ATOM 2508 O O . VAL B 1 160 ? 3.92 17.203 10.672 1 96.94 160 VAL B O 1
ATOM 2511 N N . LEU B 1 161 ? 4.754 15.234 11.359 1 94.62 161 LEU B N 1
ATOM 2512 C CA . LEU B 1 161 ? 4.277 15.461 12.719 1 94.62 161 LEU B CA 1
ATOM 2513 C C . LEU B 1 161 ? 4.934 16.688 13.336 1 94.62 161 LEU B C 1
ATOM 2515 O O . LEU B 1 161 ? 4.285 17.453 14.055 1 94.62 161 LEU B O 1
ATOM 2519 N N . SER B 1 162 ? 6.156 16.844 13.023 1 92.75 162 SER B N 1
ATOM 2520 C CA . SER B 1 162 ? 6.918 17.969 13.562 1 92.75 162 SER B CA 1
ATOM 2521 C C . SER B 1 162 ? 6.504 19.281 12.906 1 92.75 162 SER B C 1
ATOM 2523 O O . SER B 1 162 ? 6.52 20.328 13.555 1 92.75 162 SER B O 1
ATOM 2525 N N . ALA B 1 163 ? 6.125 19.203 11.742 1 92 163 ALA B N 1
ATOM 2526 C CA . ALA B 1 163 ? 5.824 20.406 10.977 1 92 163 ALA B CA 1
ATOM 2527 C C . ALA B 1 163 ? 4.363 20.812 11.133 1 92 163 ALA B C 1
ATOM 2529 O O . ALA B 1 163 ? 4.023 22 11.008 1 92 163 ALA B O 1
ATOM 2530 N N . ALA B 1 164 ? 3.561 19.891 11.398 1 90.25 164 ALA B N 1
ATOM 2531 C CA . ALA B 1 164 ? 2.125 20.156 11.336 1 90.25 164 ALA B CA 1
ATOM 2532 C C . ALA B 1 164 ? 1.611 20.734 12.648 1 90.25 164 ALA B C 1
ATOM 2534 O O . ALA B 1 164 ? 2.074 20.344 13.727 1 90.25 164 ALA B O 1
ATOM 2535 N N . SER B 1 165 ? 0.726 21.641 12.477 1 86.62 165 SER B N 1
ATOM 2536 C CA . SER B 1 165 ? -0.127 22.109 13.57 1 86.62 165 SER B CA 1
ATOM 2537 C C . SER B 1 165 ? -1.601 21.875 13.258 1 86.62 165 SER B C 1
ATOM 2539 O O . SER B 1 165 ? -2.109 22.344 12.234 1 86.62 165 SER B O 1
ATOM 2541 N N . PHE B 1 166 ? -2.115 21.031 14.109 1 88.88 166 PHE B N 1
ATOM 2542 C CA . PHE B 1 166 ? -3.537 20.75 13.938 1 88.88 166 PHE B CA 1
ATOM 2543 C C . PHE B 1 166 ? -4.348 21.391 15.062 1 88.88 166 PHE B C 1
ATOM 2545 O O . PHE B 1 166 ? -3.9 21.438 16.203 1 88.88 166 PHE B O 1
ATOM 2552 N N . PRO B 1 167 ? -5.441 22.016 14.727 1 86 167 PRO B N 1
ATOM 2553 C CA . PRO B 1 167 ? -6.289 22.594 15.773 1 86 167 PRO B CA 1
ATOM 2554 C C . PRO B 1 167 ? -6.945 21.531 16.656 1 86 167 PRO B C 1
ATOM 2556 O O . PRO B 1 167 ? -7.113 20.375 16.219 1 86 167 PRO B O 1
#

Nearest PDB structures (foldseek):
  5w93-assembly2_B  TM=5.287E-01  e=5.706E+00  Mus musculus
  4z9i-assembly1_B  TM=3.481E-01  e=1.877E+00  Escherichia coli K-12
  3t6g-assembly2_D  TM=4.429E-01  e=6.923E+00  Homo sapiens
  5w93-assembly2_B  TM=5.290E-01  e=5.718E+00  Mus musculus
  4z9i-assembly1_B  TM=3.462E-01  e=1.551E+00  Escherichia coli K-12

Sequence (334 aa):
MTIETHNLGLNLLRLAPLVLSTASLMCGVDQANALRPFSKPPLAKTGGSVLPHWFSGFFDTTIYAVGLSYPLAFATALLNAGKYVGDLDDTTRYLYWAGAAFSAGHFLYGPGAMQIIARMCDKENPGVKNTQTTHEWLDMNFTRIITVDGPAWIMYFAAVLSAASFPMTIETHNLGLNLLRLAPLVLSTASLMCGVDQANALRPFSKPPLAKTGGSVLPHWFSGFFDTTIYAVGLSYPLAFATALLNAGKYVGDLDDTTRYLYWAGAAFSAGHFLYGPGAMQIIARMCDKENPGVKNTQTTHEWLDMNFTRIITVDGPAWIMYFAAVLSAASFP

Secondary structure (DSSP, 8-state):
-------HHHHHHHHHHHHHHHHHHHHHHHHHHHHGGGGSGGGTTTHHHHHHHHHHHHHHHHHHHHHHHHHHHHHHHHIIIIIT-TT--HHHHHHHHHHHHHHHHGGGGHHHHHHHHHHHT--SS-SHHHHHHHHHHHHHHHHHIIIIIHHHHHHHHHHHHHH-B--/-------HHHHHHHHHHHHHHHHHHHHHHHHHHHHGGGGSGGGTTTHHHHHHHHHHHHHHHHHHHHHHHHHHHHHHHHIIIIIT-TT--HHHHHHHHHHHHHHHHGGGGHHHHHHHHHHHT--SS-SHHHHHHHHHHHHHHHHHIIIIIHHHHHHHHHHHHHH-B--

Foldseek 3Di:
DPPVPPPVVVLCLLQLLLVLLVQLLVLLVVVLVVLVVLLDDVNLWVVQQVQLVVVVVVCVPSVCSLVPSLVRSLVSLCCCLPVVVDPPDPLLSVLSVLLNVLSVVLCVCVVVLVVLSCQLNDNPDTGNSNSNSSVVNSVSSVVSSVPRSVSSNVSSVVSSVRPDDDD/DPPPPPPVVVLCLLQLLLVLLVQLLVLLVVVLVVLVVLLDDVNLWVVQQVQLVVVVVVCVPSVCSLVPSLVRSLVSLCCCLPVVVDPPDPLLSVLSVLLNVLSVVLCVCVVVLVVLSCQLNDNPDTGNSNSNSSVVNSVSSVVSSVPRSVSSNVSSVVSSVRPDDDD